Protein AF-0000000067826624 (afdb_homodimer)

Solvent-accessible surface area (backbone atoms only — not comparable to full-atom values): 19127 Å² total; per-residue (Å²): 134,81,77,69,72,73,68,72,71,72,72,74,52,69,68,49,50,53,48,16,50,50,26,29,51,38,12,46,51,24,30,54,48,24,51,53,30,42,50,52,18,53,54,32,36,50,59,22,51,63,46,54,74,38,97,64,38,71,85,79,42,60,65,18,50,51,28,36,50,54,17,52,56,35,43,53,53,38,38,52,42,19,48,49,34,26,50,52,12,52,46,51,66,72,44,59,76,89,71,53,76,55,66,69,58,52,51,50,53,40,49,50,40,29,51,41,14,50,52,22,26,50,33,14,49,53,12,33,50,46,37,45,48,51,52,36,49,41,36,66,66,50,60,87,77,49,65,71,46,91,57,63,70,67,58,46,77,46,47,48,63,41,29,40,42,46,18,24,51,33,41,33,52,23,22,47,42,36,31,50,33,28,52,52,51,52,59,62,72,73,105,134,82,77,68,74,73,68,73,72,73,74,74,52,67,68,50,50,53,49,15,50,50,27,29,53,38,12,47,51,23,30,53,49,25,52,53,30,42,50,51,17,54,52,32,37,50,60,21,52,62,45,56,74,37,96,64,38,72,84,78,42,60,65,18,48,51,28,37,50,52,17,53,56,35,42,53,52,38,38,51,42,18,51,48,32,26,50,51,11,53,46,51,66,72,46,59,76,90,72,53,75,55,67,67,60,53,52,51,53,38,48,52,38,29,50,40,16,49,52,22,25,50,32,14,49,52,10,33,50,46,38,46,49,51,52,36,49,41,35,65,68,51,60,88,77,49,63,70,46,90,58,64,70,64,58,47,77,47,46,50,60,41,29,40,41,46,17,23,50,32,41,32,50,22,22,47,44,37,31,49,33,27,50,51,50,51,58,59,68,75,101

Foldseek 3Di:
DPPPVVVVQPPLPPLLLVLLVLLQVLLVQLQVLLVVLLVLLVVLLVLLVVCCPDPLHLPQLVLLNVLLVVLSVLSVVLNVLSVVSNVLSVCSVPDRPVPRDDLVVVLVSLVVSLVSLVVSLVSLVVSLVRLVVSLVVLCVPDDPPNVPDPDDCSSHRDPSSVSNNSSSVSSNSSSVSSNVSSVVSNVSSVD/DPPPVPVVQPPLPPLLLVLLVLLQVLLVQLQVLLVVLLVLLVVLLVLLVVCCPDPLHLPQLVLLNVLLVVLSVLSVVLNVLSVVSNVLSVCSVPDRPVPRDDLVVVLVSLVVSLVSLVVSLVSLVVSLVRLVVSLVVLCVPDDPPNVPDPDDCSSHRDPSSVSNNSSSVSSNSSSVSSNVSSVVSNVSSVD

Secondary structure (DSSP, 8-state):
-------------HHHHHHHHHHHHHHHHHHHHHHHHHHHHHHHHHHHHHHHTSTT--TTTHHHHHHHHHHHHHHHHHHHHHHHHHHHHHHHHHS-GGGPPPHHHHHHHHHHHHHHHHHHHHHHHHHHHHHHHHHHHHHHTS-TTGGGS---GGGSPPHHHHHHHHHHHHHHHHHHHHHHHHHHHHHHH--/-------------HHHHHHHHHHHHHHHHHHHHHHHHHHHHHHHHHHHHHHHTSTT--TTTHHHHHHHHHHHHHHHHHHHHHHHHHHHHHHHHHS-GGGPPPHHHHHHHHHHHHHHHHHHHHHHHHHHHHHHHHHHHHHHTS-TTGGGS---GGGSPPHHHHHHHHHHHHHHHHHHHHHHHHHHHHHHH--

Sequence (382 aa):
MNRRNTELANPIPQAALRASVDLTTWGNIGFWVQIVLGAFSVVTFLFAGFSLSGPNRTTGIEAGILSAFISIVLLGFGIFFSTRYRRLGRNLKDSEATKHPRRADILKLIRIGLIINLVGMGTAIIGGAAMSGIVLGKALSVPPGTFASAADPNRFVQSTDLLAIQANINTIIAHFTGLLSSLWLLDRLNKMNRRNTELANPIPQAALRASVDLTTWGNIGFWVQIVLGAFSVVTFLFAGFSLSGPNRTTGIEAGILSAFISIVLLGFGIFFSTRYRRLGRNLKDSEATKHPRRADILKLIRIGLIINL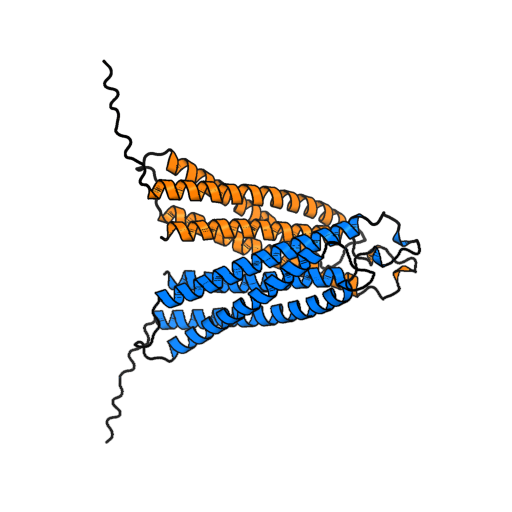VGMGTAIIGGAAMSGIVLGKALSVPPGTFASAADPNRFVQSTDLLAIQANINTIIAHFTGLLSSLWLLDRLNK

Structure (mmCIF, N/CA/C/O backbone):
data_AF-0000000067826624-model_v1
#
loop_
_entity.id
_entity.type
_entity.pdbx_description
1 polymer 'Sll1656 protein'
#
loop_
_atom_site.group_PDB
_atom_site.id
_atom_site.type_symbol
_atom_site.label_atom_id
_atom_site.label_alt_id
_atom_site.label_comp_id
_atom_site.label_asym_id
_atom_site.label_entity_id
_atom_site.label_seq_id
_atom_site.pdbx_PDB_ins_code
_atom_site.Cartn_x
_atom_site.Cartn_y
_atom_site.Cartn_z
_atom_site.occupancy
_atom_site.B_iso_or_equiv
_atom_site.auth_seq_id
_atom_site.auth_comp_id
_atom_site.auth_asym_id
_atom_site.auth_atom_id
_atom_site.pdbx_PDB_model_num
ATOM 1 N N . MET A 1 1 ? -52.812 36.062 0.113 1 30.84 1 MET A N 1
ATOM 2 C CA . MET A 1 1 ? -51.5 36.344 -0.43 1 30.84 1 MET A CA 1
ATOM 3 C C . MET A 1 1 ? -50.406 35.812 0.491 1 30.84 1 MET A C 1
ATOM 5 O O . MET A 1 1 ? -50.188 36.312 1.585 1 30.84 1 MET A O 1
ATOM 9 N N . ASN A 1 2 ? -50.219 34.5 0.704 1 38.69 2 ASN A N 1
ATOM 10 C CA . ASN A 1 2 ? -49.312 33.688 1.517 1 38.69 2 ASN A CA 1
ATOM 11 C C . ASN A 1 2 ? -47.844 34.094 1.306 1 38.69 2 ASN A C 1
ATOM 13 O O . ASN A 1 2 ? -47.344 34 0.192 1 38.69 2 ASN A O 1
ATOM 17 N N . ARG A 1 3 ? -47.375 35.156 1.94 1 42.19 3 ARG A N 1
ATOM 18 C CA . ARG A 1 3 ? -45.969 35.531 2.039 1 42.19 3 ARG A CA 1
ATOM 19 C C . ARG A 1 3 ? -45.062 34.312 2.199 1 42.19 3 ARG A C 1
ATOM 21 O O . ARG A 1 3 ? -45.062 33.656 3.258 1 42.19 3 ARG A O 1
ATOM 28 N N . ARG A 1 4 ? -45.094 33.406 1.244 1 42.75 4 ARG A N 1
ATOM 29 C CA . ARG A 1 4 ? -43.969 32.469 1.188 1 42.75 4 ARG A CA 1
ATOM 30 C C . ARG A 1 4 ? -42.656 33.188 1.554 1 42.75 4 ARG A C 1
ATOM 32 O O . ARG A 1 4 ? -42.25 34.125 0.873 1 42.75 4 ARG A O 1
ATOM 39 N N . ASN A 1 5 ? -42.469 33.562 2.873 1 38.38 5 ASN A N 1
ATOM 40 C CA . ASN A 1 5 ? -41.156 33.906 3.361 1 38.38 5 ASN A CA 1
ATOM 41 C C . ASN A 1 5 ? -40.062 33.219 2.535 1 38.38 5 ASN A C 1
ATOM 43 O O . ASN A 1 5 ? -40 32 2.5 1 38.38 5 ASN A O 1
ATOM 47 N N . THR A 1 6 ? -39.812 33.594 1.262 1 42.41 6 THR A N 1
ATOM 48 C CA . THR A 1 6 ? -38.562 33.281 0.583 1 42.41 6 THR A CA 1
ATOM 49 C C . THR A 1 6 ? -37.406 33.25 1.572 1 42.41 6 THR A C 1
ATOM 51 O O . THR A 1 6 ? -36.875 34.312 1.943 1 42.41 6 THR A O 1
ATOM 54 N N . GLU A 1 7 ? -37.562 32.688 2.783 1 41.97 7 GLU A N 1
ATOM 55 C CA . GLU A 1 7 ? -36.312 32.438 3.52 1 41.97 7 GLU A CA 1
ATOM 56 C C . GLU A 1 7 ? -35.125 32.375 2.578 1 41.97 7 GLU A C 1
ATOM 58 O O . GLU A 1 7 ? -35.125 31.594 1.619 1 41.97 7 GLU A O 1
ATOM 63 N N . LEU A 1 8 ? -34.531 33.375 2.15 1 45.44 8 LEU A N 1
ATOM 64 C CA . LEU A 1 8 ? -33.219 33.5 1.517 1 45.44 8 LEU A CA 1
ATOM 65 C C . LEU A 1 8 ? -32.281 32.375 1.937 1 45.44 8 LEU A C 1
ATOM 67 O O . LEU A 1 8 ? -31.984 32.219 3.121 1 45.44 8 LEU A O 1
ATOM 71 N N . ALA A 1 9 ? -32.469 31.203 1.468 1 49.84 9 ALA A N 1
ATOM 72 C CA . ALA A 1 9 ? -31.516 30.094 1.604 1 49.84 9 ALA A CA 1
ATOM 73 C C . ALA A 1 9 ? -30.094 30.625 1.739 1 49.84 9 ALA A C 1
ATOM 75 O O . ALA A 1 9 ? -29.625 31.391 0.895 1 49.84 9 ALA A O 1
ATOM 76 N N . ASN A 1 10 ? -29.656 31.031 2.84 1 52.88 10 ASN A N 1
ATOM 77 C CA . ASN A 1 10 ? -28.234 31.328 3.025 1 52.88 10 ASN A CA 1
ATOM 78 C C . ASN A 1 10 ? -27.359 30.453 2.139 1 52.88 10 ASN A C 1
ATOM 80 O O . ASN A 1 10 ? -27.516 29.234 2.113 1 52.88 10 ASN A O 1
ATOM 84 N N . PRO A 1 11 ? -26.812 30.953 1.039 1 57.38 11 PRO A N 1
ATOM 85 C CA . PRO A 1 11 ? -25.938 30.203 0.13 1 57.38 11 PRO A CA 1
ATOM 86 C C . PRO A 1 11 ? -24.922 29.344 0.869 1 57.38 11 PRO A C 1
ATOM 88 O O . PRO A 1 11 ? -24.438 29.734 1.931 1 57.38 11 PRO A O 1
ATOM 91 N N . ILE A 1 12 ? -25.062 28.047 0.807 1 65.38 12 ILE A N 1
ATOM 92 C CA . ILE A 1 12 ? -24.031 27.141 1.314 1 65.38 12 ILE A CA 1
ATOM 93 C C . ILE A 1 12 ? -22.641 27.719 1.021 1 65.38 12 ILE A C 1
ATOM 95 O O . ILE A 1 12 ? -22.344 28.094 -0.116 1 65.38 12 ILE A O 1
ATOM 99 N N . PRO A 1 13 ? -21.922 28.125 2.045 1 78.69 13 PRO A N 1
ATOM 100 C CA . PRO A 1 13 ? -20.562 28.625 1.83 1 78.69 13 PRO A CA 1
ATOM 101 C C . PRO A 1 13 ? -19.766 27.781 0.836 1 78.69 13 PRO A C 1
ATOM 103 O O . PRO A 1 13 ? -19.984 26.562 0.753 1 78.69 13 PRO A O 1
ATOM 106 N N . GLN A 1 14 ? -19.219 28.375 -0.131 1 82.12 14 GLN A N 1
ATOM 107 C CA . GLN A 1 14 ? -18.422 27.734 -1.169 1 82.12 14 GLN A CA 1
ATOM 108 C C . GLN A 1 14 ? -17.531 26.641 -0.585 1 82.12 14 GLN A C 1
ATOM 110 O O . GLN A 1 14 ? -17.328 25.594 -1.21 1 82.12 14 GLN A O 1
ATOM 115 N N . ALA A 1 15 ? -17.016 26.812 0.613 1 80.88 15 ALA A N 1
ATOM 116 C CA . ALA A 1 15 ? -16.172 25.828 1.281 1 80.88 15 ALA A CA 1
ATOM 117 C C . ALA A 1 15 ? -16.953 24.547 1.577 1 80.88 15 ALA A C 1
ATOM 119 O O . ALA A 1 15 ? -16.438 23.438 1.433 1 80.88 15 ALA A O 1
ATOM 120 N N . ALA A 1 16 ? -18.172 24.703 1.907 1 82.12 16 ALA A N 1
ATOM 121 C CA . ALA A 1 16 ? -19.016 23.547 2.215 1 82.12 16 ALA A CA 1
ATOM 122 C C . ALA A 1 16 ? -19.375 22.781 0.947 1 82.12 16 ALA A C 1
ATOM 124 O O . ALA A 1 16 ? -19.469 21.547 0.967 1 82.12 16 ALA A O 1
ATOM 125 N N . LEU A 1 17 ? -19.562 23.438 -0.076 1 85.75 17 LEU A N 1
ATOM 126 C CA . LEU A 1 17 ? -19.875 22.797 -1.348 1 85.75 17 LEU A CA 1
ATOM 127 C C . LEU A 1 17 ? -18.672 22 -1.867 1 85.75 17 LEU A C 1
ATOM 129 O O . LEU A 1 17 ? -18.828 20.875 -2.334 1 85.75 17 LEU A O 1
ATOM 133 N N . ARG A 1 18 ? -17.516 22.609 -1.787 1 88.38 18 ARG A N 1
ATOM 134 C CA . ARG A 1 18 ? -16.312 21.906 -2.215 1 88.38 18 ARG A CA 1
ATOM 135 C C . ARG A 1 18 ? -16.078 20.656 -1.38 1 88.38 18 ARG A C 1
ATOM 137 O O . ARG A 1 18 ? -15.734 19.594 -1.916 1 88.38 18 ARG A O 1
ATOM 144 N N . ALA A 1 19 ? -16.281 20.844 -0.132 1 89.12 19 ALA A N 1
ATOM 145 C CA . ALA A 1 19 ? -16.141 19.688 0.759 1 89.12 19 ALA A CA 1
ATOM 146 C C . ALA A 1 19 ? -17.156 18.594 0.407 1 89.12 19 ALA A C 1
ATOM 148 O O . ALA A 1 19 ? -16.812 17.406 0.425 1 89.12 19 ALA A O 1
ATOM 149 N N . SER A 1 20 ? -18.344 19.016 0.13 1 91.06 20 SER A N 1
ATOM 150 C CA . SER A 1 20 ? -19.406 18.078 -0.237 1 91.06 20 SER A CA 1
ATOM 151 C C . SER A 1 20 ? -19.031 17.312 -1.501 1 91.06 20 SER A C 1
ATOM 153 O O . SER A 1 20 ? -19.203 16.094 -1.558 1 91.06 20 SER A O 1
ATOM 155 N N . VAL A 1 21 ? -18.547 17.953 -2.438 1 92.06 21 VAL A N 1
ATOM 156 C CA . VAL A 1 21 ? -18.188 17.328 -3.705 1 92.06 21 VAL A CA 1
ATOM 157 C C . VAL A 1 21 ? -17.016 16.375 -3.492 1 92.06 21 VAL A C 1
ATOM 159 O O . VAL A 1 21 ? -17.016 15.242 -3.998 1 92.06 21 VAL A O 1
ATOM 162 N N . ASP A 1 22 ? -16.016 16.797 -2.75 1 93.56 22 ASP A N 1
ATOM 163 C CA . ASP A 1 22 ? -14.867 15.953 -2.467 1 93.56 22 ASP A CA 1
ATOM 164 C C . ASP A 1 22 ? -15.289 14.688 -1.722 1 93.56 22 ASP A C 1
ATOM 166 O O . ASP A 1 22 ? -14.898 13.578 -2.102 1 93.56 22 ASP A O 1
ATOM 170 N N . LEU A 1 23 ? -16.109 14.891 -0.744 1 94.88 23 LEU A N 1
ATOM 171 C CA . LEU A 1 23 ? -16.547 13.758 0.062 1 94.88 23 LEU A CA 1
ATOM 172 C C . LEU A 1 23 ? -17.359 12.781 -0.775 1 94.88 23 LEU A C 1
ATOM 174 O O . LEU A 1 23 ? -17.172 11.57 -0.694 1 94.88 23 LEU A O 1
ATOM 178 N N . THR A 1 24 ? -18.156 13.234 -1.585 1 95.06 24 THR A N 1
ATOM 179 C CA . THR A 1 24 ? -19.016 12.375 -2.383 1 95.06 24 THR A CA 1
ATOM 180 C C . THR A 1 24 ? -18.219 11.672 -3.479 1 95.06 24 THR A C 1
ATOM 182 O O . THR A 1 24 ? -18.391 10.477 -3.717 1 95.06 24 THR A O 1
ATOM 185 N N . THR A 1 25 ? -17.359 12.414 -4.141 1 95.62 25 THR A N 1
ATOM 186 C CA . THR A 1 25 ? -16.578 11.859 -5.242 1 95.62 25 THR A CA 1
ATOM 187 C C . THR A 1 25 ? -15.625 10.789 -4.734 1 95.62 25 THR A C 1
ATOM 189 O O . THR A 1 25 ? -15.648 9.648 -5.211 1 95.62 25 THR A O 1
ATOM 192 N N . TRP A 1 26 ? -14.852 11.125 -3.742 1 95.69 26 TRP A N 1
ATOM 193 C CA . TRP A 1 26 ? -13.844 10.195 -3.234 1 95.69 26 TRP A CA 1
ATOM 194 C C . TRP A 1 26 ? -14.484 9.094 -2.4 1 95.69 26 TRP A C 1
ATOM 196 O O . TRP A 1 26 ? -13.977 7.977 -2.338 1 95.69 26 TRP A O 1
ATOM 206 N N . GLY A 1 27 ? -15.609 9.438 -1.767 1 95.81 27 GLY A N 1
ATOM 207 C CA . GLY A 1 27 ? -16.391 8.383 -1.145 1 95.81 27 GLY A CA 1
ATOM 208 C C . GLY A 1 27 ? -16.922 7.367 -2.141 1 95.81 27 GLY A C 1
ATOM 209 O O . GLY A 1 27 ? -16.875 6.164 -1.892 1 95.81 27 GLY A O 1
ATOM 210 N N . ASN A 1 28 ? -17.391 7.883 -3.268 1 96.5 28 ASN A N 1
ATOM 211 C CA . ASN A 1 28 ? -17.922 7.016 -4.312 1 96.5 28 ASN A CA 1
ATOM 212 C C . ASN A 1 28 ? -16.812 6.156 -4.938 1 96.5 28 ASN A C 1
ATOM 214 O O . ASN A 1 28 ? -17.016 4.961 -5.156 1 96.5 28 ASN A O 1
ATOM 218 N N . ILE A 1 29 ? -15.719 6.73 -5.211 1 96.19 29 ILE A N 1
ATOM 219 C CA . ILE A 1 29 ? -14.594 6.004 -5.797 1 96.19 29 ILE A CA 1
ATOM 220 C C . ILE A 1 29 ? -14.133 4.914 -4.832 1 96.19 29 ILE A C 1
ATOM 222 O O . ILE A 1 29 ? -14 3.75 -5.219 1 96.19 29 ILE A O 1
ATOM 226 N N . GLY A 1 30 ? -13.953 5.32 -3.604 1 97 30 GLY A N 1
ATOM 227 C CA . GLY A 1 30 ? -13.555 4.34 -2.605 1 97 30 GLY A CA 1
ATOM 228 C C . GLY A 1 30 ? -14.539 3.199 -2.457 1 97 30 GLY A C 1
ATOM 229 O O . GLY A 1 30 ? -14.148 2.031 -2.42 1 97 30 GLY A O 1
ATOM 230 N N . PHE A 1 31 ? -15.773 3.549 -2.475 1 97 31 PHE A N 1
ATOM 231 C CA . PHE A 1 31 ? -16.828 2.561 -2.268 1 97 31 PHE A CA 1
ATOM 232 C C . PHE A 1 31 ? -16.828 1.531 -3.393 1 97 31 PHE A C 1
ATOM 234 O O . PHE A 1 31 ? -16.781 0.326 -3.139 1 97 31 PHE A O 1
ATOM 241 N N . TRP A 1 32 ? -16.766 1.974 -4.605 1 97.12 32 TRP A N 1
ATOM 242 C CA . TRP A 1 32 ? -16.938 1.065 -5.738 1 97.12 32 TRP A CA 1
ATOM 243 C C . TRP A 1 32 ? -15.672 0.231 -5.949 1 97.12 32 TRP A C 1
ATOM 245 O O . TRP A 1 32 ? -15.758 -0.966 -6.234 1 97.12 32 TRP A O 1
ATOM 255 N N . VAL A 1 33 ? -14.555 0.817 -5.82 1 97.44 33 VAL A N 1
ATOM 256 C CA . VAL A 1 33 ? -13.312 0.077 -5.992 1 97.44 33 VAL A CA 1
ATOM 257 C C . VAL A 1 33 ? -13.172 -0.966 -4.887 1 97.44 33 VAL A C 1
ATOM 259 O O . VAL A 1 33 ? -12.844 -2.125 -5.152 1 97.44 33 VAL A O 1
ATOM 262 N N . GLN A 1 34 ? -13.516 -0.558 -3.684 1 98.06 34 GLN A N 1
ATOM 263 C CA . GLN A 1 34 ? -13.375 -1.471 -2.553 1 98.06 34 GLN A CA 1
ATOM 264 C C . GLN A 1 34 ? -14.383 -2.609 -2.639 1 98.06 34 GLN A C 1
ATOM 266 O O . GLN A 1 34 ? -14.039 -3.771 -2.416 1 98.06 34 GLN A O 1
ATOM 271 N N . ILE A 1 35 ? -15.539 -2.334 -3.023 1 97.38 35 ILE A N 1
ATOM 272 C CA . ILE A 1 35 ? -16.562 -3.375 -3.021 1 97.38 35 ILE A CA 1
ATOM 273 C C . ILE A 1 35 ? -16.312 -4.352 -4.164 1 97.38 35 ILE A C 1
ATOM 275 O O . ILE A 1 35 ? -16.484 -5.562 -4.004 1 97.38 35 ILE A O 1
ATOM 279 N N . VAL A 1 36 ? -15.914 -3.838 -5.34 1 97.56 36 VAL A N 1
ATOM 280 C CA . VAL A 1 36 ? -15.664 -4.695 -6.496 1 97.56 36 VAL A CA 1
ATOM 281 C C . VAL A 1 36 ? -14.438 -5.562 -6.242 1 97.56 36 VAL A C 1
ATOM 283 O O . VAL A 1 36 ? -14.508 -6.789 -6.355 1 97.56 36 VAL A O 1
ATOM 286 N N . LEU A 1 37 ? -13.375 -4.973 -5.848 1 97.06 37 LEU A N 1
ATOM 287 C CA . LEU A 1 37 ? -12.148 -5.727 -5.602 1 97.06 37 LEU A CA 1
ATOM 288 C C . LEU A 1 37 ? -12.297 -6.609 -4.363 1 97.06 37 LEU A C 1
ATOM 290 O O . LEU A 1 37 ? -11.727 -7.703 -4.305 1 97.06 37 LEU A O 1
ATOM 294 N N . GLY A 1 38 ? -13.023 -6.07 -3.393 1 96.62 38 GLY A N 1
ATOM 295 C CA . GLY A 1 38 ? -13.32 -6.891 -2.229 1 96.62 38 GLY A CA 1
ATOM 296 C C . GLY A 1 38 ? -14.102 -8.148 -2.568 1 96.62 38 GLY A C 1
ATOM 297 O O . GLY A 1 38 ? -13.781 -9.234 -2.078 1 96.62 38 GLY A O 1
ATOM 298 N N . ALA A 1 39 ? -15.062 -8.016 -3.439 1 96.5 39 ALA A N 1
ATOM 299 C CA . ALA A 1 39 ? -15.852 -9.172 -3.869 1 96.5 39 ALA A CA 1
ATOM 300 C C . ALA A 1 39 ? -14.984 -10.195 -4.598 1 96.5 39 ALA A C 1
ATOM 302 O O . ALA A 1 39 ? -15.055 -11.391 -4.316 1 96.5 39 ALA A O 1
ATOM 303 N N . PHE A 1 40 ? -14.125 -9.695 -5.5 1 94.12 40 PHE A N 1
ATOM 304 C CA . PHE A 1 40 ? -13.211 -10.594 -6.199 1 94.12 40 PHE A CA 1
ATOM 305 C C . PHE A 1 40 ? -12.273 -11.281 -5.215 1 94.12 40 PHE A C 1
ATOM 307 O O . PHE A 1 40 ? -11.961 -12.461 -5.371 1 94.12 40 PHE A O 1
ATOM 314 N N . SER A 1 41 ? -11.852 -10.539 -4.219 1 94.56 41 SER A N 1
ATOM 315 C CA . SER A 1 41 ? -10.938 -11.109 -3.23 1 94.56 41 SER A CA 1
ATOM 316 C C . SER A 1 41 ? -11.609 -12.227 -2.438 1 94.56 41 SER A C 1
ATOM 318 O O . SER A 1 41 ? -11.016 -13.281 -2.23 1 94.56 41 SER A O 1
ATOM 320 N N . VAL A 1 42 ? -12.844 -12.039 -2.051 1 93.5 42 VAL A N 1
ATOM 321 C CA . VAL A 1 42 ? -13.57 -13.031 -1.265 1 93.5 42 VAL A CA 1
ATOM 322 C C . VAL A 1 42 ? -13.797 -14.289 -2.102 1 93.5 42 VAL A C 1
ATOM 324 O O . VAL A 1 42 ? -13.57 -15.406 -1.632 1 93.5 42 VAL A O 1
ATOM 327 N N . VAL A 1 43 ? -14.133 -14.117 -3.332 1 91.44 43 VAL A N 1
ATOM 328 C CA . VAL A 1 43 ? -14.414 -15.242 -4.219 1 91.44 43 VAL A CA 1
ATOM 329 C C . VAL A 1 43 ? -13.133 -16.047 -4.461 1 91.44 43 VAL A C 1
ATOM 331 O O . VAL A 1 43 ? -13.125 -17.266 -4.316 1 91.44 43 VAL A O 1
ATOM 334 N N . THR A 1 44 ? -12.078 -15.32 -4.816 1 88.69 44 THR A N 1
ATOM 335 C CA . THR A 1 44 ? -10.82 -16 -5.102 1 88.69 44 THR A CA 1
ATOM 336 C C . THR A 1 44 ? -10.273 -16.672 -3.848 1 88.69 44 THR A C 1
ATOM 338 O O . THR A 1 44 ? -9.734 -17.781 -3.912 1 88.69 44 THR A O 1
ATOM 341 N N . PHE A 1 45 ? -10.453 -16.047 -2.709 1 86.31 45 PHE A N 1
ATOM 342 C CA . PHE A 1 45 ? -10 -16.594 -1.438 1 86.31 45 PHE A CA 1
ATOM 343 C C . PHE A 1 45 ? -10.773 -17.875 -1.099 1 86.31 45 PHE A C 1
ATOM 345 O O . PHE A 1 45 ? -10.195 -18.844 -0.614 1 86.31 45 PHE A O 1
ATOM 352 N N . LEU A 1 46 ? -12.008 -17.938 -1.363 1 85.69 46 LEU A N 1
ATOM 353 C CA . LEU A 1 46 ? -12.836 -19.125 -1.098 1 85.69 46 LEU A CA 1
ATOM 354 C C . LEU A 1 46 ? -12.414 -20.281 -1.982 1 85.69 46 LEU A C 1
ATOM 356 O O . LEU A 1 46 ? -12.289 -21.422 -1.506 1 85.69 46 LEU A O 1
ATOM 360 N N . PHE A 1 47 ? -12.141 -20.031 -3.18 1 82.38 47 PHE A N 1
ATOM 361 C CA . PHE A 1 47 ? -11.688 -21.078 -4.078 1 82.38 47 PHE A CA 1
ATOM 362 C C . PHE A 1 47 ? -10.328 -21.609 -3.65 1 82.38 47 PHE A C 1
ATOM 364 O O . PHE A 1 47 ? -10.078 -22.812 -3.715 1 82.38 47 PHE A O 1
ATOM 371 N N . ALA A 1 48 ? -9.453 -20.688 -3.246 1 78.69 48 ALA A N 1
ATOM 372 C CA . ALA A 1 48 ? -8.141 -21.109 -2.766 1 78.69 48 ALA A CA 1
ATOM 373 C C . ALA A 1 48 ? -8.258 -21.922 -1.48 1 78.69 48 ALA A C 1
ATOM 375 O O . ALA A 1 48 ? -7.535 -22.906 -1.295 1 78.69 48 ALA A O 1
ATOM 376 N N . GLY A 1 49 ? -9.102 -21.516 -0.528 1 73.62 49 GLY A N 1
ATOM 377 C CA . GLY A 1 49 ? -9.297 -22.188 0.748 1 73.62 49 GLY A CA 1
ATOM 378 C C . GLY A 1 49 ? -9.836 -23.594 0.605 1 73.62 49 GLY A C 1
ATOM 379 O O . GLY A 1 49 ? -9.445 -24.5 1.349 1 73.62 49 GLY A O 1
ATOM 380 N N . PHE A 1 50 ? -10.633 -23.781 -0.238 1 65.88 50 PHE A N 1
ATOM 381 C CA . PHE A 1 50 ? -11.211 -25.094 -0.458 1 65.88 50 PHE A CA 1
ATOM 382 C C . PHE A 1 50 ? -10.141 -26.078 -0.926 1 65.88 50 PHE A C 1
ATOM 384 O O . PHE A 1 50 ? -10.195 -27.266 -0.597 1 65.88 50 PHE A O 1
ATOM 391 N N . SER A 1 51 ? -9.172 -25.562 -1.479 1 60.22 51 SER A N 1
ATOM 392 C CA . SER A 1 51 ? -8.109 -26.453 -1.941 1 60.22 51 SER A CA 1
ATOM 393 C C . SER A 1 51 ? -7.125 -26.766 -0.822 1 60.22 51 SER A C 1
ATOM 395 O O . SER A 1 51 ? -6.398 -27.75 -0.889 1 60.22 51 SER A O 1
ATOM 397 N N . LEU A 1 52 ? -7.008 -25.828 0.134 1 59.88 52 LEU A N 1
ATOM 398 C CA . LEU A 1 52 ? -6.102 -26 1.264 1 59.88 52 LEU A CA 1
ATOM 399 C C . LEU A 1 52 ? -6.527 -27.203 2.113 1 59.88 52 LEU A C 1
ATOM 401 O O . LEU A 1 52 ? -5.727 -27.734 2.883 1 59.88 52 LEU A O 1
ATOM 405 N N . SER A 1 53 ? -7.699 -27.469 1.973 1 57.06 53 SER A N 1
ATOM 406 C CA . SER A 1 53 ? -8.188 -28.609 2.75 1 57.06 53 SER A CA 1
ATOM 407 C C . SER A 1 53 ? -7.918 -29.922 2.031 1 57.06 53 SER A C 1
ATOM 409 O O . SER A 1 53 ? -8.195 -31 2.57 1 57.06 53 SER A O 1
ATOM 411 N N . GLY A 1 54 ? -7.305 -29.812 0.957 1 58.75 54 GLY A N 1
ATOM 412 C CA . GLY A 1 54 ? -7.059 -31.062 0.239 1 58.75 54 GLY A CA 1
ATOM 413 C C . GLY A 1 54 ? -5.656 -31.594 0.444 1 58.75 54 GLY A C 1
ATOM 414 O O . GLY A 1 54 ? -4.844 -30.984 1.138 1 58.75 54 GLY A O 1
ATOM 415 N N . PRO A 1 55 ? -5.438 -32.906 0.181 1 55.97 55 PRO A N 1
ATOM 416 C CA . PRO A 1 55 ? -4.145 -33.562 0.332 1 55.97 55 PRO A CA 1
ATOM 417 C C . PRO A 1 55 ? -3.006 -32.812 -0.342 1 55.97 55 PRO A C 1
ATOM 419 O O . PRO A 1 55 ? -1.839 -32.969 0.019 1 55.97 55 PRO A O 1
ATOM 422 N N . ASN A 1 56 ? -3.354 -31.875 -1.203 1 57.38 56 ASN A N 1
ATOM 423 C CA . ASN A 1 56 ? -2.34 -31.156 -1.975 1 57.38 56 ASN A CA 1
ATOM 424 C C . ASN A 1 56 ? -2.076 -29.766 -1.408 1 57.38 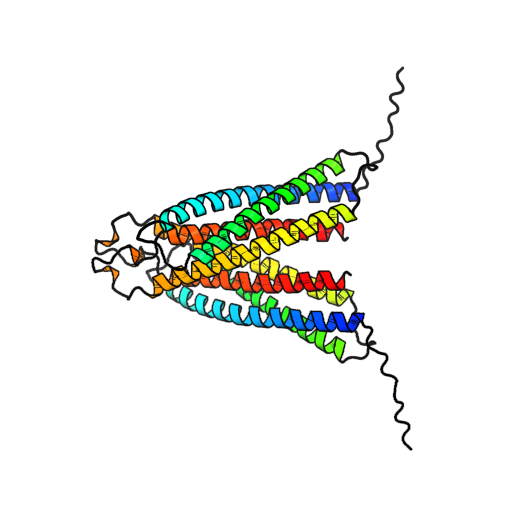56 ASN A C 1
ATOM 426 O O . ASN A 1 56 ? -1.518 -28.906 -2.094 1 57.38 56 ASN A O 1
ATOM 430 N N . ARG A 1 57 ? -2.264 -29.781 -0.086 1 59.44 57 ARG A N 1
ATOM 431 C CA . ARG A 1 57 ? -2.148 -28.469 0.561 1 59.44 57 ARG A CA 1
ATOM 432 C C . ARG A 1 57 ? -0.686 -28.078 0.719 1 59.44 57 ARG A C 1
ATOM 434 O O . ARG A 1 57 ? 0.161 -28.906 1.053 1 59.44 57 ARG A O 1
ATOM 441 N N . THR A 1 58 ? -0.429 -26.906 0.202 1 65.56 58 THR A N 1
ATOM 442 C CA . THR A 1 58 ? 0.892 -26.344 0.479 1 65.56 58 THR A CA 1
ATOM 443 C C . THR A 1 58 ? 1.043 -26.031 1.962 1 65.56 58 THR A C 1
ATOM 445 O O . THR A 1 58 ? 0.258 -25.25 2.518 1 65.56 58 THR A O 1
ATOM 448 N N . THR A 1 59 ? 1.89 -26.688 2.686 1 63.44 59 THR A N 1
ATOM 449 C CA . THR A 1 59 ? 2.117 -26.5 4.117 1 63.44 59 THR A CA 1
ATOM 450 C C . THR A 1 59 ? 2.723 -25.141 4.402 1 63.44 59 THR A C 1
ATOM 452 O O . THR A 1 59 ? 3.568 -24.656 3.646 1 63.44 59 THR A O 1
ATOM 455 N N . GLY A 1 60 ? 2.234 -24.391 5.453 1 66.38 60 GLY A N 1
ATOM 456 C CA . GLY A 1 60 ? 2.842 -23.156 5.898 1 66.38 60 GLY A CA 1
ATOM 457 C C . GLY A 1 60 ? 2.076 -21.922 5.453 1 66.38 60 GLY A C 1
ATOM 458 O O . GLY A 1 60 ? 2.303 -20.828 5.965 1 66.38 60 GLY A O 1
ATOM 459 N N . ILE A 1 61 ? 1.128 -22.219 4.57 1 72.31 61 ILE A N 1
ATOM 460 C CA . ILE A 1 61 ? 0.429 -21.078 3.984 1 72.31 61 ILE A CA 1
ATOM 461 C C . ILE A 1 61 ? -0.633 -20.578 4.957 1 72.31 61 ILE A C 1
ATOM 463 O O . ILE A 1 61 ? -1.19 -19.484 4.766 1 72.31 61 ILE A O 1
ATOM 467 N N . GLU A 1 62 ? -0.76 -21.219 6.129 1 76.12 62 GLU A N 1
ATOM 468 C CA . GLU A 1 62 ? -1.858 -20.922 7.043 1 76.12 62 GLU A CA 1
ATOM 469 C C . GLU A 1 62 ? -1.742 -19.516 7.613 1 76.12 62 GLU A C 1
ATOM 471 O O . GLU A 1 62 ? -2.748 -18.812 7.773 1 76.12 62 GLU A O 1
ATOM 476 N N . ALA A 1 63 ? -0.529 -19.125 7.969 1 78.12 63 ALA A N 1
ATOM 477 C CA . ALA A 1 63 ? -0.339 -17.781 8.5 1 78.12 63 ALA A CA 1
ATOM 478 C C . ALA A 1 63 ? -0.705 -16.719 7.465 1 78.12 63 ALA A C 1
ATOM 480 O O . ALA A 1 63 ? -1.266 -15.672 7.805 1 78.12 63 ALA A O 1
ATOM 481 N N . GLY A 1 64 ? -0.404 -17.016 6.266 1 83.69 64 GLY A N 1
ATOM 482 C CA . GLY A 1 64 ? -0.767 -16.109 5.191 1 83.69 64 GLY A CA 1
ATOM 483 C C . GLY A 1 64 ? -2.266 -16 4.977 1 83.69 64 GLY A C 1
ATOM 484 O O . GLY A 1 64 ? -2.795 -14.906 4.766 1 83.69 64 GLY A O 1
ATOM 485 N N . ILE A 1 65 ? -2.873 -17.062 5.227 1 81.62 65 ILE A N 1
ATOM 486 C CA . ILE A 1 65 ? -4.32 -17.125 5.051 1 81.62 65 ILE A CA 1
ATOM 487 C C . ILE A 1 65 ? -5.004 -16.344 6.172 1 81.62 65 ILE A C 1
ATOM 489 O O . ILE A 1 65 ? -5.973 -15.617 5.934 1 81.62 65 ILE A O 1
ATOM 493 N N . LEU A 1 66 ? -4.508 -16.516 7.348 1 86.38 66 LEU A N 1
ATOM 494 C CA . LEU A 1 66 ? -5.062 -15.773 8.477 1 86.38 66 LEU A CA 1
ATOM 495 C C . LEU A 1 66 ? -4.922 -14.266 8.266 1 86.38 66 LEU A C 1
ATOM 497 O O . LEU A 1 66 ? -5.867 -13.516 8.5 1 86.38 66 LEU A O 1
ATOM 501 N N . SER A 1 67 ? -3.764 -13.945 7.848 1 91.38 67 SER A N 1
ATOM 502 C CA . SER A 1 67 ? -3.52 -12.531 7.59 1 91.38 67 SER A CA 1
ATOM 503 C C . SER A 1 67 ? -4.453 -12 6.508 1 91.38 67 SER A C 1
ATOM 505 O O . SER A 1 67 ? -4.988 -10.891 6.633 1 91.38 67 SER A O 1
ATOM 507 N N . ALA A 1 68 ? -4.641 -12.797 5.504 1 90 68 ALA A N 1
ATOM 508 C CA . ALA A 1 68 ? -5.551 -12.406 4.43 1 90 68 ALA A CA 1
ATOM 509 C C . ALA A 1 68 ? -6.98 -12.266 4.945 1 90 68 ALA A C 1
ATOM 511 O O . ALA A 1 68 ? -7.688 -11.32 4.578 1 90 68 ALA A O 1
ATOM 512 N N . PHE A 1 69 ? -7.355 -13.156 5.785 1 90.12 69 PHE A N 1
ATOM 513 C CA . PHE A 1 69 ? -8.695 -13.117 6.352 1 90.12 69 PHE A CA 1
ATOM 514 C C . PHE A 1 69 ? -8.906 -11.844 7.16 1 90.12 69 PHE A C 1
ATOM 516 O O . PHE A 1 69 ? -9.914 -11.148 6.988 1 90.12 69 PHE A O 1
ATOM 523 N N . ILE A 1 70 ? -7.996 -11.508 7.969 1 95.75 70 ILE A N 1
ATOM 524 C CA . ILE A 1 70 ? -8.078 -10.305 8.781 1 95.75 70 ILE A CA 1
ATOM 525 C C . ILE A 1 70 ? -8.156 -9.07 7.883 1 95.75 70 ILE A C 1
ATOM 527 O O . ILE A 1 70 ? -8.938 -8.156 8.141 1 95.75 70 ILE A O 1
ATOM 531 N N . SER A 1 71 ? -7.359 -9.094 6.848 1 97.62 71 SER A N 1
ATOM 532 C CA . SER A 1 71 ? -7.344 -7.957 5.934 1 97.62 71 SER A CA 1
ATOM 533 C C . SER A 1 71 ? -8.695 -7.77 5.258 1 97.62 71 SER A C 1
ATOM 535 O O . SER A 1 71 ? -9.156 -6.641 5.07 1 97.62 71 SER A O 1
ATOM 537 N N . ILE A 1 72 ? -9.344 -8.844 4.938 1 96.38 72 ILE A N 1
ATOM 538 C CA . ILE A 1 72 ? -10.633 -8.773 4.27 1 96.38 72 ILE A CA 1
ATOM 539 C C . ILE A 1 72 ? -11.688 -8.234 5.234 1 96.38 72 ILE A C 1
ATOM 541 O O . ILE A 1 72 ? -12.547 -7.445 4.844 1 96.38 72 ILE A O 1
ATOM 545 N N . VAL A 1 73 ? -11.625 -8.633 6.441 1 97.12 73 VAL A N 1
ATOM 546 C CA . VAL A 1 73 ? -12.531 -8.117 7.453 1 97.12 73 VAL A CA 1
ATOM 547 C C . VAL A 1 73 ? -12.344 -6.605 7.602 1 97.12 73 VAL A C 1
ATOM 549 O O . VAL A 1 73 ? -13.312 -5.852 7.625 1 97.12 73 VAL A O 1
ATOM 552 N N . LEU A 1 74 ? -11.094 -6.227 7.68 1 98.44 74 LEU A N 1
ATOM 553 C CA . LEU A 1 74 ? -10.797 -4.801 7.785 1 98.44 74 LEU A CA 1
ATOM 554 C C . LEU A 1 74 ? -11.273 -4.051 6.547 1 98.44 74 LEU A C 1
ATOM 556 O O . LEU A 1 74 ? -11.672 -2.889 6.637 1 98.44 74 LEU A O 1
ATOM 560 N N . LEU A 1 75 ? -11.242 -4.738 5.461 1 98.5 75 LEU A N 1
ATOM 561 C CA . LEU A 1 75 ? -11.75 -4.125 4.238 1 98.5 75 LEU A CA 1
ATOM 562 C C . LEU A 1 75 ? -13.242 -3.809 4.367 1 98.5 75 LEU A C 1
ATOM 564 O O . LEU A 1 75 ? -13.711 -2.791 3.854 1 98.5 75 LEU A O 1
ATOM 568 N N . GLY A 1 76 ? -13.961 -4.672 5.035 1 97.88 76 GLY A N 1
ATOM 569 C CA . GLY A 1 76 ? -15.352 -4.367 5.324 1 97.88 76 GLY A CA 1
ATOM 570 C C . GLY A 1 76 ? -15.539 -3.047 6.047 1 97.88 76 GLY A C 1
ATOM 571 O O . GLY A 1 76 ? -16.422 -2.266 5.703 1 97.88 76 GLY A O 1
ATOM 572 N N . PHE A 1 77 ? -14.695 -2.812 6.977 1 97.75 77 PHE A N 1
ATOM 573 C CA . PHE A 1 77 ? -14.734 -1.537 7.684 1 97.75 77 PHE A CA 1
ATOM 574 C C . PHE A 1 77 ? -14.328 -0.394 6.758 1 97.75 77 PHE A C 1
ATOM 576 O O . PHE A 1 77 ? -14.859 0.713 6.863 1 97.75 77 PHE A O 1
ATOM 583 N N . GLY A 1 78 ? -13.344 -0.691 5.891 1 97.94 78 GLY A N 1
ATOM 584 C CA . GLY A 1 78 ? -12.992 0.315 4.898 1 97.94 78 GLY A CA 1
ATOM 585 C C . GLY A 1 78 ? -14.18 0.741 4.047 1 97.94 78 GLY A C 1
ATOM 586 O O . GLY A 1 78 ? -14.391 1.935 3.824 1 97.94 78 GLY A O 1
ATOM 587 N N . ILE A 1 79 ? -14.898 -0.172 3.631 1 97.75 79 ILE A N 1
ATOM 588 C CA . ILE A 1 79 ? -16.078 0.082 2.82 1 97.75 79 ILE A CA 1
ATOM 589 C C . ILE A 1 79 ? -17.094 0.901 3.621 1 97.75 79 ILE A C 1
ATOM 591 O O . ILE A 1 79 ? -17.703 1.828 3.094 1 97.75 79 ILE A O 1
ATOM 595 N N . PHE A 1 80 ? -17.266 0.549 4.852 1 97.31 80 PHE A N 1
ATOM 596 C CA . PHE A 1 80 ? -18.172 1.281 5.738 1 97.31 80 PHE A CA 1
ATOM 597 C C . PHE A 1 80 ? -17.797 2.758 5.789 1 97.31 80 PHE A C 1
ATOM 599 O O . PHE A 1 80 ? -18.656 3.627 5.691 1 97.31 80 PHE A O 1
ATOM 606 N N . PHE A 1 81 ? -16.578 3.014 5.902 1 96.94 81 PHE A N 1
ATOM 607 C CA . PHE A 1 81 ? -16.141 4.398 6 1 96.94 81 PHE A CA 1
ATOM 608 C C . PHE A 1 81 ? -16.297 5.117 4.664 1 96.94 81 PHE A C 1
ATOM 610 O O . PHE A 1 81 ? -16.641 6.301 4.629 1 96.94 81 PHE A O 1
ATOM 617 N N . SER A 1 82 ? -16.031 4.426 3.613 1 96.69 82 SER A N 1
ATOM 618 C CA . SER A 1 82 ? -16.281 5.035 2.311 1 96.69 82 SER A CA 1
ATOM 619 C C . SER A 1 82 ? -17.75 5.414 2.141 1 96.69 82 SER A C 1
ATOM 621 O O . SER A 1 82 ? -18.062 6.461 1.571 1 96.69 82 SER A O 1
ATOM 623 N N . THR A 1 83 ? -18.625 4.617 2.594 1 96.5 83 THR A N 1
ATOM 624 C CA . THR A 1 83 ? -20.062 4.906 2.553 1 96.5 83 THR A CA 1
ATOM 625 C C . THR A 1 83 ? -20.391 6.117 3.418 1 96.5 83 THR A C 1
ATOM 627 O O . THR A 1 83 ? -21.219 6.949 3.039 1 96.5 83 THR A O 1
ATOM 630 N N . ARG A 1 84 ? -19.781 6.137 4.52 1 95.75 84 ARG A N 1
ATOM 631 C CA . ARG A 1 84 ? -20 7.266 5.414 1 95.75 84 ARG A CA 1
ATOM 632 C C . ARG A 1 84 ? -19.547 8.57 4.77 1 95.75 84 ARG A C 1
ATOM 634 O O . ARG A 1 84 ? -20.203 9.602 4.91 1 95.75 84 ARG A O 1
ATOM 641 N N . TYR A 1 85 ? -18.391 8.523 4.098 1 95.81 85 TYR A N 1
ATOM 642 C CA . TYR A 1 85 ? -17.938 9.703 3.381 1 95.81 85 TYR A CA 1
ATOM 643 C C . TYR A 1 85 ? -18.984 10.18 2.387 1 95.81 85 TYR A C 1
ATOM 645 O O . TYR A 1 85 ? -19.312 11.367 2.328 1 95.81 85 TYR A O 1
ATOM 653 N N . ARG A 1 86 ? -19.469 9.273 1.679 1 94.88 86 ARG A N 1
ATOM 654 C CA . ARG A 1 86 ? -20.484 9.562 0.669 1 94.88 86 ARG A CA 1
ATOM 655 C C . ARG A 1 86 ? -21.719 10.203 1.299 1 94.88 86 ARG A C 1
ATOM 657 O O . ARG A 1 86 ? -22.219 11.219 0.805 1 94.88 86 ARG A O 1
ATOM 664 N N . ARG A 1 87 ? -22.188 9.711 2.326 1 93.38 87 ARG A N 1
ATOM 665 C CA . ARG A 1 87 ? -23.391 10.195 3.006 1 93.38 87 ARG A CA 1
ATOM 666 C C . ARG A 1 87 ? -23.156 11.586 3.594 1 93.38 87 ARG A C 1
ATOM 668 O O . ARG A 1 87 ? -24.031 12.453 3.52 1 93.38 87 ARG A O 1
ATOM 675 N N . LEU A 1 88 ? -22.016 11.688 4.199 1 92.38 88 LEU A N 1
ATOM 676 C CA . LEU A 1 88 ? -21.656 12.992 4.754 1 92.38 88 LEU A CA 1
ATOM 677 C C . LEU A 1 88 ? -21.656 14.055 3.664 1 92.38 88 LEU A C 1
ATOM 679 O O . LEU A 1 88 ? -22.156 15.164 3.875 1 92.38 88 LEU A O 1
ATOM 683 N N . GLY A 1 89 ? -21.078 13.719 2.564 1 92.56 89 GLY A N 1
ATOM 684 C CA . GLY A 1 89 ? -21.062 14.656 1.454 1 92.56 89 GLY A CA 1
ATOM 685 C C . GLY A 1 89 ? -22.453 15.055 0.992 1 92.56 89 GLY A C 1
ATOM 686 O O . GLY A 1 89 ? -22.719 16.234 0.755 1 92.56 89 GLY A O 1
ATOM 687 N N . ARG A 1 90 ? -23.328 14.148 0.9 1 90.25 90 ARG A N 1
ATOM 688 C CA . ARG A 1 90 ? -24.703 14.398 0.459 1 90.25 90 ARG A CA 1
ATOM 689 C C . ARG A 1 90 ? -25.453 15.25 1.474 1 90.25 90 ARG A C 1
ATOM 691 O O . ARG A 1 90 ? -26.219 16.141 1.098 1 90.25 90 ARG A O 1
ATOM 698 N N . ASN A 1 91 ? -25.219 14.961 2.699 1 88.69 91 ASN A N 1
ATOM 699 C CA . ASN A 1 91 ? -25.891 15.711 3.766 1 88.69 91 ASN A CA 1
ATOM 700 C C . ASN A 1 91 ? -25.438 17.172 3.791 1 88.69 91 ASN A C 1
ATOM 702 O O . ASN A 1 91 ? -26.234 18.062 4.082 1 88.69 91 ASN A O 1
ATOM 706 N N . LEU A 1 92 ? -24.188 17.406 3.512 1 85.5 92 LEU A N 1
ATOM 707 C CA . LEU A 1 92 ? -23.656 18.766 3.496 1 85.5 92 LEU A CA 1
ATOM 708 C C . LEU A 1 92 ? -24.281 19.578 2.369 1 85.5 92 LEU A C 1
ATOM 710 O O . LEU A 1 92 ? -24.422 20.812 2.482 1 85.5 92 LEU A O 1
ATOM 714 N N . LYS A 1 93 ? -24.609 18.906 1.395 1 82.5 93 LYS A N 1
ATOM 715 C CA . LYS A 1 93 ? -25.219 19.578 0.243 1 82.5 93 LYS A CA 1
ATOM 716 C C . LYS A 1 93 ? -26.672 19.922 0.518 1 82.5 93 LYS A C 1
ATOM 718 O O . LYS A 1 93 ? -27.156 20.969 0.081 1 82.5 93 LYS A O 1
ATOM 723 N N . ASP A 1 94 ? -27.391 19.141 1.208 1 80.25 94 ASP A N 1
ATOM 724 C CA . ASP A 1 94 ? -28.844 19.25 1.345 1 80.25 94 ASP A CA 1
ATOM 725 C C . ASP A 1 94 ? -29.219 20.031 2.607 1 80.25 94 ASP A C 1
ATOM 727 O O . ASP A 1 94 ? -30.328 20.547 2.713 1 80.25 94 ASP A O 1
ATOM 731 N N . SER A 1 95 ? -28.359 20.016 3.578 1 68.12 95 SER A N 1
ATOM 732 C CA . SER A 1 95 ? -28.781 20.469 4.891 1 68.12 95 SER A CA 1
ATOM 733 C C . SER A 1 95 ? -28.5 21.969 5.066 1 68.12 95 SER A C 1
ATOM 735 O O . SER A 1 95 ? -27.625 22.516 4.41 1 68.12 95 SER A O 1
ATOM 737 N N . GLU A 1 96 ? -29.359 22.5 5.914 1 68.62 96 GLU A N 1
ATOM 738 C CA . GLU A 1 96 ? -29.109 23.875 6.371 1 68.62 96 GLU A CA 1
ATOM 739 C C . GLU A 1 96 ? -27.75 23.969 7.082 1 68.62 96 GLU A C 1
ATOM 741 O O . GLU A 1 96 ? -27.344 23.031 7.773 1 68.62 96 GLU A O 1
ATOM 746 N N . ALA A 1 97 ? -27.078 24.953 6.758 1 64.25 97 ALA A N 1
ATOM 747 C CA . ALA A 1 97 ? -25.734 25.203 7.273 1 64.25 97 ALA A CA 1
ATOM 748 C C . ALA A 1 97 ? -25.672 24.938 8.773 1 64.25 97 ALA A C 1
ATOM 750 O O . ALA A 1 97 ? -24.625 24.5 9.289 1 64.25 97 ALA A O 1
ATOM 751 N N . THR A 1 98 ? -26.766 25.172 9.5 1 66.5 98 THR A N 1
ATOM 752 C CA . THR A 1 98 ? -26.781 25.047 10.953 1 66.5 98 THR A CA 1
ATOM 753 C C . THR A 1 98 ? -26.656 23.578 11.375 1 66.5 98 THR A C 1
ATOM 755 O O . THR A 1 98 ? -26.312 23.281 12.516 1 66.5 98 THR A O 1
ATOM 758 N N . LYS A 1 99 ? -26.797 22.688 10.469 1 73.12 99 LYS A N 1
ATOM 759 C CA . LYS A 1 99 ? -26.781 21.266 10.805 1 73.12 99 LYS A CA 1
ATOM 760 C C . LYS A 1 99 ? -25.5 20.609 10.312 1 73.12 99 LYS A C 1
ATOM 762 O O . LYS A 1 99 ? -25.391 19.375 10.328 1 73.12 99 LYS A O 1
ATOM 767 N N . HIS A 1 100 ? -24.562 21.5 9.93 1 76.5 100 HIS A N 1
ATOM 768 C CA . HIS A 1 100 ? -23.328 20.938 9.406 1 76.5 100 HIS A CA 1
ATOM 769 C C . HIS A 1 100 ? -22.422 20.453 10.539 1 76.5 100 HIS A C 1
ATOM 771 O O . HIS A 1 100 ? -22.203 21.172 11.516 1 76.5 100 HIS A O 1
ATOM 777 N N . PRO A 1 101 ? -22.031 19.188 10.336 1 80.38 101 PRO A N 1
ATOM 778 C CA . PRO A 1 101 ? -21.109 18.672 11.344 1 80.38 101 PRO A CA 1
ATOM 779 C C . PRO A 1 101 ? -19.844 19.516 11.453 1 80.38 101 PRO A C 1
ATOM 781 O O . PRO A 1 101 ? -19.484 20.234 10.508 1 80.38 101 PRO A O 1
ATOM 784 N N . ARG A 1 102 ? -19.328 19.391 12.617 1 86.69 102 ARG A N 1
ATOM 785 C CA . ARG A 1 102 ? -18.094 20.156 12.867 1 86.69 102 ARG A CA 1
ATOM 786 C C . ARG A 1 102 ? -16.938 19.609 12.047 1 86.69 102 ARG A C 1
ATOM 788 O O . ARG A 1 102 ? -16.828 18.391 11.859 1 86.69 102 ARG A O 1
ATOM 795 N N . ARG A 1 103 ? -16.188 20.422 11.531 1 88.38 103 ARG A N 1
ATOM 796 C CA . ARG A 1 103 ? -15 20.062 10.75 1 88.38 103 ARG A CA 1
ATOM 797 C C . ARG A 1 103 ? -14.117 19.078 11.508 1 88.38 103 ARG A C 1
ATOM 799 O O . ARG A 1 103 ? -13.57 18.141 10.922 1 88.38 103 ARG A O 1
ATOM 806 N N . ALA A 1 104 ? -13.992 19.234 12.758 1 89.88 104 ALA A N 1
ATOM 807 C CA . ALA A 1 104 ? -13.156 18.359 13.586 1 89.88 104 ALA A CA 1
ATOM 808 C C . ALA A 1 104 ? -13.68 16.922 13.586 1 89.88 104 ALA A C 1
ATOM 810 O O . ALA A 1 104 ? -12.906 15.977 13.594 1 89.88 104 ALA A O 1
ATOM 811 N N . ASP A 1 105 ? -14.977 16.781 13.586 1 91 105 ASP A N 1
ATOM 812 C CA . ASP A 1 105 ? -15.594 15.461 13.578 1 91 105 ASP A CA 1
ATOM 813 C C . ASP A 1 105 ? -15.375 14.766 12.242 1 91 105 ASP A C 1
ATOM 815 O O . ASP A 1 105 ? -15.164 13.555 12.195 1 91 105 ASP A O 1
ATOM 819 N N . ILE A 1 106 ? -15.422 15.57 11.195 1 92.62 106 ILE A N 1
ATOM 820 C CA . ILE A 1 106 ? -15.188 15.023 9.859 1 92.62 106 ILE A CA 1
ATOM 821 C C . ILE A 1 106 ? -13.742 14.547 9.75 1 92.62 106 ILE A C 1
ATOM 823 O O . ILE A 1 106 ? -13.484 13.438 9.273 1 92.62 106 ILE A O 1
ATOM 827 N N . LEU A 1 107 ? -12.836 15.32 10.258 1 93.25 107 LEU A N 1
ATOM 828 C CA . LEU A 1 107 ? -11.422 14.969 10.195 1 93.25 107 LEU A CA 1
ATOM 829 C C . LEU A 1 107 ? -11.141 13.719 11.023 1 93.25 107 LEU A C 1
ATOM 831 O O . LEU A 1 107 ? -10.352 12.867 10.609 1 93.25 107 LEU A O 1
ATOM 835 N N . LYS A 1 108 ? -11.781 13.625 12.133 1 94.69 108 LYS A N 1
ATOM 836 C CA . LYS A 1 108 ? -11.625 12.438 12.969 1 94.69 108 LYS A CA 1
ATOM 837 C C . LYS A 1 108 ? -12.102 11.188 12.242 1 94.69 108 LYS A C 1
ATOM 839 O O . LYS A 1 108 ? -11.445 10.141 12.289 1 94.69 108 LYS A O 1
ATOM 844 N N . LEU A 1 109 ? -13.258 11.328 11.633 1 95.25 109 LEU A N 1
ATOM 845 C CA . LEU A 1 109 ? -13.82 10.219 10.875 1 95.25 109 LEU A CA 1
ATOM 846 C C . LEU A 1 109 ? -12.867 9.773 9.773 1 95.25 109 LEU A C 1
ATOM 848 O O . LEU A 1 109 ? -12.625 8.578 9.594 1 95.25 109 LEU A O 1
ATOM 852 N N . ILE A 1 110 ? -12.312 10.719 9.047 1 96.62 110 ILE A N 1
ATOM 853 C CA . ILE A 1 110 ? -11.422 10.43 7.93 1 96.62 110 ILE A CA 1
ATOM 854 C C . ILE A 1 110 ? -10.125 9.812 8.453 1 96.62 110 ILE A C 1
ATOM 856 O O . ILE A 1 110 ? -9.57 8.898 7.828 1 96.62 110 ILE A O 1
ATOM 860 N N . ARG A 1 111 ? -9.672 10.195 9.578 1 96.56 111 ARG A N 1
ATOM 861 C CA . ARG A 1 111 ? -8.461 9.648 10.18 1 96.56 111 ARG A CA 1
ATOM 862 C C . ARG A 1 111 ? -8.656 8.195 10.578 1 96.56 111 ARG A C 1
ATOM 864 O O . ARG A 1 111 ? -7.746 7.375 10.422 1 96.56 111 ARG A O 1
ATOM 871 N N . ILE A 1 112 ? -9.812 7.938 11.117 1 97.44 112 ILE A N 1
ATOM 872 C CA . ILE A 1 112 ? -10.109 6.555 11.477 1 97.44 112 ILE A CA 1
ATOM 873 C C . ILE A 1 112 ? -10.141 5.684 10.227 1 97.44 112 ILE A C 1
ATOM 875 O O . ILE A 1 112 ? -9.578 4.59 10.211 1 97.44 112 ILE A O 1
ATOM 879 N N . GLY A 1 113 ? -10.797 6.184 9.188 1 97.75 113 GLY A N 1
ATOM 880 C CA . GLY A 1 113 ? -10.781 5.473 7.922 1 97.75 113 GLY A CA 1
ATOM 881 C C . GLY A 1 113 ? -9.391 5.258 7.371 1 97.75 113 GLY A C 1
ATOM 882 O O . GLY A 1 113 ? -9.078 4.191 6.836 1 97.75 113 GLY A O 1
ATOM 883 N N . LEU A 1 114 ? -8.539 6.234 7.523 1 97.88 114 LEU A N 1
ATOM 884 C CA . LEU A 1 114 ? -7.148 6.148 7.09 1 97.88 114 LEU A CA 1
ATOM 885 C C . LEU A 1 114 ? -6.418 5.031 7.828 1 97.88 114 LEU A C 1
ATOM 887 O O . LEU A 1 114 ? -5.734 4.215 7.203 1 97.88 114 LEU A O 1
ATOM 891 N N . ILE A 1 115 ? -6.582 4.977 9.102 1 97.94 115 ILE A N 1
ATOM 892 C CA . ILE A 1 115 ? -5.902 3.994 9.938 1 97.94 115 ILE A CA 1
ATOM 893 C C . ILE A 1 115 ? -6.391 2.592 9.586 1 97.94 115 ILE A C 1
ATOM 895 O O . ILE A 1 115 ? -5.594 1.658 9.484 1 97.94 115 ILE A O 1
ATOM 899 N N . ILE A 1 116 ? -7.664 2.459 9.391 1 98.19 116 ILE A N 1
ATOM 900 C CA . ILE A 1 116 ? -8.25 1.168 9.055 1 98.19 116 ILE A CA 1
ATOM 901 C C . ILE A 1 116 ? -7.66 0.655 7.746 1 98.19 116 ILE A C 1
ATOM 903 O O . ILE A 1 116 ? -7.262 -0.508 7.652 1 98.19 116 ILE A O 1
ATOM 907 N N . ASN A 1 117 ? -7.594 1.515 6.777 1 98.5 117 ASN A N 1
ATOM 908 C CA . ASN A 1 117 ? -7.055 1.104 5.48 1 98.5 117 ASN A CA 1
ATOM 909 C C . ASN A 1 117 ? -5.551 0.866 5.551 1 98.5 117 ASN A C 1
ATOM 911 O O . ASN A 1 117 ? -5.023 -0.007 4.855 1 98.5 117 ASN A O 1
ATOM 915 N N . LEU A 1 118 ? -4.844 1.583 6.391 1 98.19 118 LEU A N 1
ATOM 916 C CA . LEU A 1 118 ? -3.414 1.37 6.582 1 98.19 118 LEU A CA 1
ATOM 917 C C . LEU A 1 118 ? -3.148 0.014 7.23 1 98.19 118 LEU A C 1
ATOM 919 O O . LEU A 1 118 ? -2.301 -0.747 6.758 1 98.19 118 LEU A O 1
ATOM 923 N N . VAL A 1 119 ? -3.867 -0.276 8.25 1 97.81 119 VAL A N 1
ATOM 924 C CA . VAL A 1 119 ? -3.701 -1.535 8.969 1 97.81 119 VAL A CA 1
ATOM 925 C C . VAL A 1 119 ? -4.137 -2.697 8.078 1 97.81 119 VAL A C 1
ATOM 927 O O . VAL A 1 119 ? -3.459 -3.727 8.016 1 97.81 119 VAL A O 1
ATOM 930 N N . GLY A 1 120 ? -5.273 -2.49 7.449 1 98.25 120 GLY A N 1
ATOM 931 C CA . GLY A 1 120 ? -5.73 -3.512 6.52 1 98.25 120 GLY A CA 1
ATOM 932 C C . GLY A 1 120 ? -4.746 -3.787 5.402 1 98.25 120 GLY A C 1
ATOM 933 O O . GLY A 1 120 ? -4.477 -4.945 5.078 1 98.25 120 GLY A O 1
ATOM 934 N N . MET A 1 121 ? -4.215 -2.775 4.852 1 97.62 121 MET A N 1
ATOM 935 C CA . MET A 1 121 ? -3.211 -2.918 3.799 1 97.62 121 MET A CA 1
ATOM 936 C C . MET A 1 121 ? -1.972 -3.633 4.324 1 97.62 121 MET A C 1
ATOM 938 O O . MET A 1 121 ? -1.416 -4.5 3.648 1 97.62 121 MET A O 1
ATOM 942 N N . GLY A 1 122 ? -1.531 -3.211 5.516 1 97.38 122 GLY A N 1
ATOM 943 C CA . GLY A 1 122 ? -0.391 -3.873 6.129 1 97.38 122 GLY A CA 1
ATOM 944 C C . GLY A 1 122 ? -0.597 -5.363 6.316 1 97.38 122 GLY A C 1
ATOM 945 O O . GLY A 1 122 ? 0.297 -6.16 6.023 1 97.38 122 GLY A O 1
ATOM 946 N N . THR A 1 123 ? -1.73 -5.73 6.793 1 96.56 123 THR A N 1
ATOM 947 C CA . THR A 1 123 ? -2.037 -7.141 7.004 1 96.56 123 THR A CA 1
ATOM 948 C C . THR A 1 123 ? -2.08 -7.891 5.676 1 96.56 123 THR A C 1
ATOM 950 O O . THR A 1 123 ? -1.607 -9.023 5.582 1 96.56 123 THR A O 1
ATOM 953 N N . ALA A 1 124 ? -2.656 -7.273 4.637 1 96.62 124 ALA A N 1
ATOM 954 C CA . ALA A 1 124 ? -2.686 -7.883 3.312 1 96.62 124 ALA A CA 1
ATOM 955 C C . ALA A 1 124 ? -1.273 -8.078 2.766 1 96.62 124 ALA A C 1
ATOM 957 O O . ALA A 1 124 ? -0.975 -9.102 2.145 1 96.62 124 ALA A O 1
ATOM 958 N N . ILE A 1 125 ? -0.457 -7.105 2.959 1 96.62 125 ILE A N 1
ATOM 959 C CA . ILE A 1 125 ? 0.921 -7.148 2.484 1 96.62 125 ILE A CA 1
ATOM 960 C C . ILE A 1 125 ? 1.668 -8.289 3.17 1 96.62 125 ILE A C 1
ATOM 962 O O . ILE A 1 125 ? 2.373 -9.062 2.514 1 96.62 125 ILE A O 1
ATOM 966 N N . ILE A 1 126 ? 1.484 -8.438 4.469 1 94.12 126 ILE A N 1
ATOM 967 C CA . ILE A 1 126 ? 2.113 -9.516 5.223 1 94.12 126 ILE A CA 1
ATOM 968 C C . ILE A 1 126 ? 1.635 -10.867 4.695 1 94.12 126 ILE A C 1
ATOM 970 O O . ILE A 1 126 ? 2.441 -11.773 4.461 1 94.12 126 ILE A O 1
ATOM 974 N N . GLY A 1 127 ? 0.381 -10.984 4.523 1 92.44 127 GLY A N 1
ATOM 975 C CA . GLY A 1 127 ? -0.17 -12.211 3.959 1 92.44 127 GLY A CA 1
ATOM 976 C C . GLY A 1 127 ? 0.331 -12.5 2.557 1 92.44 127 GLY A C 1
ATOM 977 O O . GLY A 1 127 ? 0.714 -13.625 2.252 1 92.44 127 GLY A O 1
ATOM 978 N N . GLY A 1 128 ? 0.313 -11.508 1.713 1 92.5 128 GLY A N 1
ATOM 979 C CA . GLY A 1 128 ? 0.806 -11.664 0.354 1 92.5 128 GLY A CA 1
ATOM 980 C C . GLY A 1 128 ? 2.271 -12.055 0.292 1 92.5 128 GLY A C 1
ATOM 981 O O . GLY A 1 128 ? 2.662 -12.891 -0.52 1 92.5 128 GLY A O 1
ATOM 982 N N . ALA A 1 129 ? 3.066 -11.453 1.141 1 93.12 129 ALA A N 1
ATOM 983 C CA . ALA A 1 129 ? 4.488 -11.773 1.203 1 93.12 129 ALA A CA 1
ATOM 984 C C . ALA A 1 129 ? 4.703 -13.219 1.64 1 93.12 129 ALA A C 1
ATOM 986 O O . ALA A 1 129 ? 5.539 -13.93 1.07 1 93.12 129 ALA A O 1
ATOM 987 N N . ALA A 1 130 ? 3.963 -13.633 2.627 1 91.25 130 ALA A N 1
ATOM 988 C CA . ALA A 1 130 ? 4.074 -15.008 3.109 1 91.25 130 ALA A CA 1
ATOM 989 C C . ALA A 1 130 ? 3.637 -16 2.039 1 91.25 130 ALA A C 1
ATOM 991 O O . ALA A 1 130 ? 4.336 -16.984 1.771 1 91.25 130 ALA A O 1
ATOM 992 N N . MET A 1 131 ? 2.529 -15.773 1.421 1 89.62 131 MET A N 1
ATOM 993 C CA . MET A 1 131 ? 1.982 -16.688 0.423 1 89.62 131 MET A CA 1
ATOM 994 C C . MET A 1 131 ? 2.881 -16.75 -0.808 1 89.62 131 MET A C 1
ATOM 996 O O . MET A 1 131 ? 3.184 -17.844 -1.304 1 89.62 131 MET A O 1
ATOM 1000 N N . SER A 1 132 ? 3.275 -15.578 -1.284 1 90.62 132 SER A N 1
ATOM 1001 C CA . SER A 1 132 ? 4.137 -15.547 -2.463 1 90.62 132 SER A CA 1
ATOM 1002 C C . SER A 1 132 ? 5.48 -16.203 -2.186 1 90.62 132 SER A C 1
ATOM 1004 O O . SER A 1 132 ? 6.031 -16.891 -3.047 1 90.62 132 SER A O 1
ATOM 1006 N N . GLY A 1 133 ? 6 -15.992 -1.016 1 89.56 133 GLY A N 1
ATOM 1007 C CA . GLY A 1 133 ? 7.25 -16.641 -0.646 1 89.56 133 GLY A CA 1
ATOM 1008 C C . GLY A 1 133 ? 7.156 -18.141 -0.608 1 89.56 133 GLY A C 1
ATOM 1009 O O . GLY A 1 133 ? 8.047 -18.844 -1.104 1 89.56 133 GLY A O 1
ATOM 1010 N N . ILE A 1 134 ? 6.141 -18.641 -0.068 1 89.25 134 ILE A N 1
ATOM 1011 C CA . ILE A 1 134 ? 5.949 -20.078 0.057 1 89.25 134 ILE A CA 1
ATOM 1012 C C . ILE A 1 134 ? 5.754 -20.688 -1.327 1 89.25 134 ILE A C 1
ATOM 1014 O O . ILE A 1 134 ? 6.32 -21.75 -1.63 1 89.25 134 ILE A O 1
ATOM 1018 N N . VAL A 1 135 ? 4.965 -20.094 -2.141 1 88.94 135 VAL A N 1
ATOM 1019 C CA . VAL A 1 135 ? 4.719 -20.594 -3.486 1 88.94 135 VAL A CA 1
ATOM 1020 C C . VAL A 1 135 ? 6.008 -20.531 -4.305 1 88.94 135 VAL A C 1
ATOM 1022 O O . VAL A 1 135 ? 6.297 -21.438 -5.082 1 88.94 135 VAL A O 1
ATOM 1025 N N . LEU A 1 136 ? 6.758 -19.5 -4.129 1 89.94 136 LEU A N 1
ATOM 1026 C CA . LEU A 1 136 ? 8.055 -19.406 -4.785 1 89.94 136 LEU A CA 1
ATOM 1027 C C . LEU A 1 136 ? 8.977 -20.531 -4.316 1 89.94 136 LEU A C 1
ATOM 1029 O O . LEU A 1 136 ? 9.68 -21.141 -5.129 1 89.94 136 LEU A O 1
ATOM 1033 N N . GLY A 1 137 ? 9 -20.781 -3.055 1 89.06 137 GLY A N 1
ATOM 1034 C CA . GLY A 1 137 ? 9.766 -21.891 -2.535 1 89.06 137 GLY A CA 1
ATOM 1035 C C . GLY A 1 137 ? 9.375 -23.219 -3.15 1 89.06 137 GLY A C 1
ATOM 1036 O O . GLY A 1 137 ? 10.234 -24.047 -3.467 1 89.06 137 GLY A O 1
ATOM 1037 N N . LYS A 1 138 ? 8.125 -23.422 -3.277 1 84.56 138 LYS A N 1
ATOM 1038 C CA . LYS A 1 138 ? 7.613 -24.625 -3.938 1 84.56 138 LYS A CA 1
ATOM 1039 C C . LYS A 1 138 ? 8.141 -24.734 -5.363 1 84.56 138 LYS A C 1
ATOM 1041 O O . LYS A 1 138 ? 8.562 -25.812 -5.793 1 84.56 138 LYS A O 1
ATOM 1046 N N . ALA A 1 139 ? 8.133 -23.703 -6.07 1 85.88 139 ALA A N 1
ATOM 1047 C CA . ALA A 1 139 ? 8.594 -23.688 -7.453 1 85.88 139 ALA A CA 1
ATOM 1048 C C . ALA A 1 139 ? 10.102 -23.938 -7.527 1 85.88 139 ALA A C 1
ATOM 1050 O O . ALA A 1 139 ? 10.578 -24.609 -8.445 1 85.88 139 ALA A O 1
ATOM 1051 N N . LEU A 1 140 ? 10.82 -23.453 -6.586 1 86.81 140 LEU A N 1
ATOM 1052 C CA . LEU A 1 140 ? 12.273 -23.562 -6.586 1 86.81 140 LEU A CA 1
ATOM 1053 C C . LEU A 1 140 ? 12.703 -24.953 -6.145 1 86.81 140 LEU A C 1
ATOM 1055 O O . LEU A 1 140 ? 13.836 -25.375 -6.398 1 86.81 140 LEU A O 1
ATOM 1059 N N . SER A 1 141 ? 11.812 -25.688 -5.523 1 84.88 141 SER A N 1
ATOM 1060 C CA . SER A 1 141 ? 12.156 -27 -5 1 84.88 141 SER A CA 1
ATOM 1061 C C . SER A 1 141 ? 12.008 -28.078 -6.07 1 84.88 141 SER A C 1
ATOM 1063 O O . SER A 1 141 ? 12.422 -29.219 -5.871 1 84.88 141 SER A O 1
ATOM 1065 N N . VAL A 1 142 ? 11.422 -27.75 -7.195 1 77.5 142 VAL A N 1
ATOM 1066 C CA . VAL A 1 142 ? 11.266 -28.719 -8.281 1 77.5 142 VAL A CA 1
ATOM 1067 C C . VAL A 1 142 ? 12.547 -28.766 -9.109 1 77.5 142 VAL A C 1
ATOM 1069 O O . VAL A 1 142 ? 12.953 -27.781 -9.711 1 77.5 142 VAL A O 1
ATOM 1072 N N . PRO A 1 143 ? 13.195 -29.922 -9.008 1 71.25 143 PRO A N 1
ATOM 1073 C CA . PRO A 1 143 ? 14.43 -30.062 -9.781 1 71.25 143 PRO A CA 1
ATOM 1074 C C . PRO A 1 143 ? 14.211 -29.875 -11.281 1 71.25 143 PRO A C 1
ATOM 1076 O O . PRO A 1 143 ? 13.148 -30.25 -11.805 1 71.25 143 PRO A O 1
ATOM 1079 N N . PRO A 1 144 ? 15.195 -29.141 -11.938 1 63.31 144 PRO A N 1
ATOM 1080 C CA . PRO A 1 144 ? 15.078 -29 -13.391 1 63.31 144 PRO A CA 1
ATOM 1081 C C . PRO A 1 144 ? 14.938 -30.344 -14.102 1 63.31 144 PRO A C 1
ATOM 1083 O O . PRO A 1 144 ? 15.586 -31.312 -13.719 1 63.31 144 PRO A O 1
ATOM 1086 N N . GLY A 1 145 ? 14.031 -30.516 -15.047 1 60.34 145 GLY A N 1
ATOM 1087 C CA . GLY A 1 145 ? 13.891 -31.75 -15.797 1 60.34 145 GLY A CA 1
ATOM 1088 C C . GLY A 1 145 ? 12.828 -32.688 -15.227 1 60.34 145 GLY A C 1
ATOM 1089 O O . GLY A 1 145 ? 12.562 -33.75 -15.781 1 60.34 145 GLY A O 1
ATOM 1090 N N . THR A 1 146 ? 12.336 -32.438 -14.039 1 56.47 146 THR A N 1
ATOM 1091 C CA . THR A 1 146 ? 11.383 -33.312 -13.359 1 56.47 146 THR A CA 1
ATOM 1092 C C . THR A 1 146 ? 10.086 -33.406 -14.164 1 56.47 146 THR A C 1
ATOM 1094 O O . THR A 1 146 ? 9.211 -34.219 -13.828 1 56.47 146 THR A O 1
ATOM 1097 N N . PHE A 1 147 ? 9.742 -32.594 -15.078 1 55.66 147 PHE A N 1
ATOM 1098 C CA . PHE A 1 147 ? 8.453 -32.656 -15.75 1 55.66 147 PHE A CA 1
ATOM 1099 C C . PHE A 1 147 ? 8.242 -34 -16.391 1 55.66 147 PHE A C 1
ATOM 1101 O O . PHE A 1 147 ? 7.105 -34.469 -16.547 1 55.66 147 PHE A O 1
ATOM 1108 N N . ALA A 1 148 ? 9.336 -34.562 -16.875 1 50.88 148 ALA A N 1
ATOM 1109 C CA . ALA A 1 148 ? 9.242 -35.75 -17.688 1 50.88 148 ALA A CA 1
ATOM 1110 C C . ALA A 1 148 ? 8.672 -36.906 -16.859 1 50.88 148 ALA A C 1
ATOM 1112 O O . ALA A 1 148 ? 8.164 -37.906 -17.422 1 50.88 148 ALA A O 1
ATOM 1113 N N . SER A 1 149 ? 9.062 -37 -15.664 1 49.88 149 SER A N 1
ATOM 1114 C CA . SER A 1 149 ? 8.625 -38.25 -15.016 1 49.88 149 SER A CA 1
ATOM 1115 C C . SER A 1 149 ? 7.285 -38.062 -14.32 1 49.88 149 SER A C 1
ATOM 1117 O O . SER A 1 149 ? 6.891 -36.938 -14.008 1 49.88 149 SER A O 1
ATOM 1119 N N . ALA A 1 150 ? 6.363 -39.062 -14.117 1 52.06 150 ALA A N 1
ATOM 1120 C CA . ALA A 1 150 ? 5.109 -39.25 -13.398 1 52.06 150 ALA A CA 1
ATOM 1121 C C . ALA A 1 150 ? 5.051 -38.344 -12.164 1 52.06 150 ALA A C 1
ATOM 1123 O O . ALA A 1 150 ? 5.008 -38.844 -11.031 1 52.06 150 ALA A O 1
ATOM 1124 N N . ALA A 1 151 ? 5.559 -37.062 -12.273 1 56.62 151 ALA A N 1
ATOM 1125 C CA . ALA A 1 151 ? 5.719 -36.312 -11.023 1 56.62 151 ALA A CA 1
ATOM 1126 C C . ALA A 1 151 ? 4.367 -35.906 -10.453 1 56.62 151 ALA A C 1
ATOM 1128 O O . ALA A 1 151 ? 3.406 -35.719 -11.203 1 56.62 151 ALA A O 1
ATOM 1129 N N . ASP A 1 152 ? 4.121 -36.188 -9.203 1 63.97 152 ASP A N 1
ATOM 1130 C CA . ASP A 1 152 ? 3.02 -35.719 -8.367 1 63.97 152 ASP A CA 1
ATOM 1131 C C . ASP A 1 152 ? 2.682 -34.281 -8.664 1 63.97 152 ASP A C 1
ATOM 1133 O O . ASP A 1 152 ? 3.523 -33.375 -8.5 1 63.97 152 ASP A O 1
ATOM 1137 N N . PRO A 1 153 ? 1.625 -34.125 -9.445 1 67.88 153 PRO A N 1
ATOM 1138 C CA . PRO A 1 153 ? 1.209 -32.75 -9.789 1 67.88 153 PRO A CA 1
ATOM 1139 C C . PRO A 1 153 ? 1.233 -31.797 -8.594 1 67.88 153 PRO A C 1
ATOM 1141 O O . PRO A 1 153 ? 1.341 -30.594 -8.766 1 67.88 153 PRO A O 1
ATOM 1144 N N . ASN A 1 154 ? 1.28 -32.375 -7.395 1 68.5 154 ASN A N 1
ATOM 1145 C CA . ASN A 1 154 ? 1.217 -31.547 -6.191 1 68.5 154 ASN A CA 1
ATOM 1146 C C . ASN A 1 154 ? 2.553 -30.875 -5.906 1 68.5 154 ASN A C 1
ATOM 1148 O O . ASN A 1 154 ? 2.619 -29.938 -5.098 1 68.5 154 ASN A O 1
ATOM 1152 N N . ARG A 1 155 ? 3.471 -31.266 -6.621 1 72.44 155 ARG A N 1
ATOM 1153 C CA . ARG A 1 155 ? 4.785 -30.656 -6.406 1 72.44 155 ARG A CA 1
ATOM 1154 C C . ARG A 1 155 ? 4.922 -29.359 -7.184 1 72.44 155 ARG A C 1
ATOM 1156 O O . ARG A 1 155 ? 5.793 -28.531 -6.887 1 72.44 155 ARG A O 1
ATOM 1163 N N . PHE A 1 156 ? 3.928 -29.188 -8.062 1 78.06 156 PHE A N 1
ATOM 1164 C CA . PHE A 1 156 ? 4 -28.016 -8.914 1 78.06 156 PHE A CA 1
ATOM 1165 C C . PHE A 1 156 ? 3.033 -26.938 -8.43 1 78.06 156 PHE A C 1
ATOM 1167 O O . PHE A 1 156 ? 2.061 -27.234 -7.734 1 78.06 156 PHE A O 1
ATOM 1174 N N . VAL A 1 157 ? 3.418 -25.734 -8.766 1 84.75 157 VAL A N 1
ATOM 1175 C CA . VAL A 1 157 ? 2.543 -24.609 -8.453 1 84.75 157 VAL A CA 1
ATOM 1176 C C . VAL A 1 157 ? 1.2 -24.781 -9.156 1 84.75 157 VAL A C 1
ATOM 1178 O O . VAL A 1 157 ? 1.153 -25.031 -10.359 1 84.75 157 VAL A O 1
ATOM 1181 N N . GLN A 1 158 ? 0.221 -24.797 -8.367 1 82.69 158 GLN A N 1
ATOM 1182 C CA . GLN A 1 158 ? -1.131 -24.969 -8.883 1 82.69 158 GLN A CA 1
ATOM 1183 C C . GLN A 1 158 ? -1.847 -23.625 -9 1 82.69 158 GLN A C 1
ATOM 1185 O O . GLN A 1 158 ? -1.421 -22.641 -8.398 1 82.69 158 GLN A O 1
ATOM 1190 N N . SER A 1 159 ? -2.928 -23.672 -9.719 1 86.19 159 SER A N 1
ATOM 1191 C CA . SER A 1 159 ? -3.736 -22.469 -9.883 1 86.19 159 SER A CA 1
ATOM 1192 C C . SER A 1 159 ? -4.289 -21.984 -8.547 1 86.19 159 SER A C 1
ATOM 1194 O O . SER A 1 159 ? -4.449 -20.781 -8.328 1 86.19 159 SER A O 1
ATOM 1196 N N . THR A 1 160 ? -4.52 -22.844 -7.652 1 84.06 160 THR A N 1
ATOM 1197 C CA . THR A 1 160 ? -5.078 -22.469 -6.359 1 84.06 160 THR A CA 1
ATOM 1198 C C . THR A 1 160 ? -4.07 -21.656 -5.547 1 84.06 160 THR A C 1
ATOM 1200 O O . THR A 1 160 ? -4.449 -20.766 -4.785 1 84.06 160 THR A O 1
ATOM 1203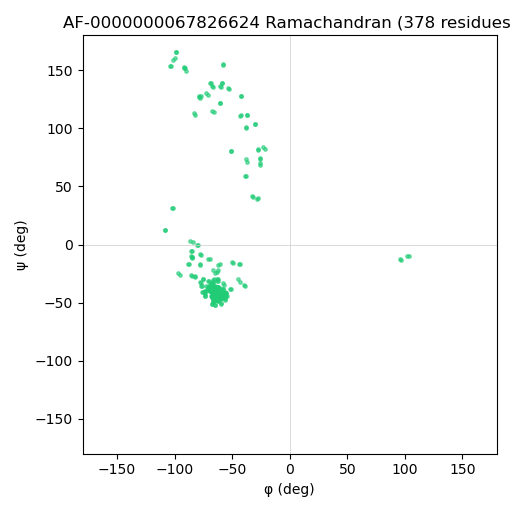 N N . ASP A 1 161 ? -2.824 -21.953 -5.715 1 85.75 161 ASP A N 1
ATOM 1204 C CA . ASP A 1 161 ? -1.773 -21.172 -5.078 1 85.75 161 ASP A CA 1
ATOM 1205 C C . ASP A 1 161 ? -1.807 -19.719 -5.555 1 85.75 161 ASP A C 1
ATOM 1207 O O . ASP A 1 161 ? -1.701 -18.797 -4.75 1 85.75 161 ASP A O 1
ATOM 1211 N N . LEU A 1 162 ? -2.088 -19.594 -6.805 1 90.38 162 LEU A N 1
ATOM 1212 C CA . LEU A 1 162 ? -2.027 -18.281 -7.43 1 90.38 162 LEU A CA 1
ATOM 1213 C C . LEU A 1 162 ? -3.312 -17.5 -7.176 1 90.38 162 LEU A C 1
ATOM 1215 O O . LEU A 1 162 ? -3.297 -16.266 -7.141 1 90.38 162 LEU A O 1
ATOM 1219 N N . LEU A 1 163 ? -4.375 -18.25 -6.98 1 89.56 163 LEU A N 1
ATOM 1220 C CA . LEU A 1 163 ? -5.621 -17.578 -6.621 1 89.56 163 LEU A CA 1
ATOM 1221 C C . LEU A 1 163 ? -5.5 -16.891 -5.266 1 89.56 163 LEU A C 1
ATOM 1223 O O . LEU A 1 163 ? -6.027 -15.797 -5.066 1 89.56 163 LEU A O 1
ATOM 1227 N N . ALA A 1 164 ? -4.816 -17.484 -4.387 1 88.44 164 ALA A N 1
ATOM 1228 C CA . ALA A 1 164 ? -4.613 -16.906 -3.064 1 88.44 164 ALA A CA 1
ATOM 1229 C C . ALA A 1 164 ? -3.76 -15.641 -3.152 1 88.44 164 ALA A C 1
ATOM 1231 O O . ALA A 1 164 ? -4.055 -14.641 -2.494 1 88.44 164 ALA A O 1
ATOM 1232 N N . ILE A 1 165 ? -2.729 -15.688 -3.938 1 90.62 165 ILE A N 1
ATOM 1233 C CA . ILE A 1 165 ? -1.873 -14.523 -4.152 1 90.62 165 ILE A CA 1
ATOM 1234 C C . ILE A 1 165 ? -2.684 -13.398 -4.785 1 90.62 165 ILE A C 1
ATOM 1236 O O . ILE A 1 165 ? -2.592 -12.242 -4.359 1 90.62 165 ILE A O 1
ATOM 1240 N N . GLN A 1 166 ? -3.496 -13.797 -5.703 1 92.44 166 GLN A N 1
ATOM 1241 C CA . GLN A 1 166 ? -4.328 -12.812 -6.387 1 92.44 166 GLN A CA 1
ATOM 1242 C C . GLN A 1 166 ? -5.312 -12.156 -5.418 1 92.44 166 GLN A C 1
ATOM 1244 O O . GLN A 1 166 ? -5.555 -10.945 -5.496 1 92.44 166 GLN A O 1
ATOM 1249 N N . ALA A 1 167 ? -5.898 -12.891 -4.602 1 93.12 167 ALA A N 1
ATOM 1250 C CA . ALA A 1 167 ? -6.816 -12.352 -3.605 1 93.12 167 ALA A CA 1
ATOM 1251 C C . ALA A 1 167 ? -6.129 -11.297 -2.742 1 93.12 167 ALA A C 1
ATOM 1253 O O . ALA A 1 167 ? -6.711 -10.242 -2.457 1 93.12 167 ALA A O 1
ATOM 1254 N N . ASN A 1 168 ? -4.961 -11.5 -2.328 1 93.62 168 ASN A N 1
ATOM 1255 C CA . ASN A 1 168 ? -4.207 -10.555 -1.511 1 93.62 168 ASN A CA 1
ATOM 1256 C C . ASN A 1 168 ? -3.898 -9.266 -2.277 1 93.62 168 ASN A C 1
ATOM 1258 O O . ASN A 1 168 ? -4.027 -8.172 -1.736 1 93.62 168 ASN A O 1
ATOM 1262 N N . ILE A 1 169 ? -3.523 -9.383 -3.498 1 94.94 169 ILE A N 1
ATOM 1263 C CA . ILE A 1 169 ? -3.227 -8.219 -4.316 1 94.94 169 ILE A CA 1
ATOM 1264 C C . ILE A 1 169 ? -4.484 -7.359 -4.473 1 94.94 169 ILE A C 1
ATOM 1266 O O . ILE A 1 169 ? -4.43 -6.137 -4.344 1 94.94 169 ILE A O 1
ATOM 1270 N N . ASN A 1 170 ? -5.621 -8.008 -4.762 1 96.12 170 ASN A N 1
ATOM 1271 C CA . ASN A 1 170 ? -6.887 -7.289 -4.855 1 96.12 170 ASN A CA 1
ATOM 1272 C C . ASN A 1 170 ? -7.195 -6.523 -3.572 1 96.12 170 ASN A C 1
ATOM 1274 O O . ASN A 1 170 ? -7.648 -5.379 -3.621 1 96.12 170 ASN A O 1
ATOM 1278 N N . THR A 1 171 ? -6.922 -7.164 -2.514 1 97.31 171 THR A N 1
ATOM 1279 C CA . THR A 1 171 ? -7.199 -6.531 -1.228 1 97.31 171 THR A CA 1
ATOM 1280 C C . THR A 1 171 ? -6.262 -5.352 -0.992 1 97.31 171 THR A C 1
ATOM 1282 O O . THR A 1 171 ? -6.676 -4.32 -0.461 1 97.31 171 THR A O 1
ATOM 1285 N N . ILE A 1 172 ? -5.027 -5.484 -1.373 1 97.75 172 ILE A N 1
ATOM 1286 C CA . ILE A 1 172 ? -4.07 -4.387 -1.271 1 97.75 172 ILE A CA 1
ATOM 1287 C C . ILE A 1 172 ? -4.555 -3.199 -2.098 1 97.75 172 ILE A C 1
ATOM 1289 O O . ILE A 1 172 ? -4.551 -2.061 -1.623 1 97.75 172 ILE A O 1
ATOM 1293 N N . ILE A 1 173 ? -5.02 -3.432 -3.277 1 97.81 173 ILE A N 1
ATOM 1294 C CA . ILE A 1 173 ? -5.531 -2.375 -4.145 1 97.81 173 ILE A CA 1
ATOM 1295 C C . ILE A 1 173 ? -6.719 -1.688 -3.473 1 97.81 173 ILE A C 1
ATOM 1297 O O . ILE A 1 173 ? -6.809 -0.457 -3.465 1 97.81 173 ILE A O 1
ATOM 1301 N N . ALA A 1 174 ? -7.555 -2.52 -3 1 98.38 174 ALA A N 1
ATOM 1302 C CA . ALA A 1 174 ? -8.766 -1.987 -2.375 1 98.38 174 ALA A CA 1
ATOM 1303 C C . ALA A 1 174 ? -8.414 -1.08 -1.197 1 98.38 174 ALA A C 1
ATOM 1305 O O . ALA A 1 174 ? -8.922 0.042 -1.103 1 98.38 174 ALA A O 1
ATOM 1306 N N . HIS A 1 175 ? -7.602 -1.548 -0.306 1 98.56 175 HIS A N 1
ATOM 1307 C CA . HIS A 1 175 ? -7.203 -0.73 0.835 1 98.56 175 HIS A CA 1
ATOM 1308 C C . HIS A 1 175 ? -6.43 0.504 0.385 1 98.56 175 HIS A C 1
ATOM 1310 O O . HIS A 1 175 ? -6.555 1.574 0.985 1 98.56 175 HIS A O 1
ATOM 1316 N N . PHE A 1 176 ? -5.586 0.367 -0.599 1 98.56 176 PHE A N 1
ATOM 1317 C CA . PHE A 1 176 ? -4.828 1.496 -1.127 1 98.56 176 PHE A CA 1
ATOM 1318 C C . PHE A 1 176 ? -5.766 2.596 -1.614 1 98.56 176 PHE A C 1
ATOM 1320 O O . PHE A 1 176 ? -5.52 3.779 -1.376 1 98.56 176 PHE A O 1
ATOM 1327 N N . THR A 1 177 ? -6.773 2.223 -2.33 1 98.12 177 THR A N 1
ATOM 1328 C CA . THR A 1 177 ? -7.75 3.188 -2.816 1 98.12 177 THR A CA 1
ATOM 1329 C C . THR A 1 177 ? -8.43 3.9 -1.653 1 98.12 177 THR A C 1
ATOM 1331 O O . THR A 1 177 ? -8.641 5.113 -1.699 1 98.12 177 THR A O 1
ATOM 1334 N N . GLY A 1 178 ? -8.805 3.141 -0.659 1 98.06 178 GLY A N 1
ATOM 1335 C CA . GLY A 1 178 ? -9.336 3.76 0.545 1 98.06 178 GLY A CA 1
ATOM 1336 C C . GLY A 1 178 ? -8.367 4.73 1.192 1 98.06 178 GLY A C 1
ATOM 1337 O O . GLY A 1 178 ? -8.773 5.801 1.652 1 98.06 178 GLY A O 1
ATOM 1338 N N . LEU A 1 179 ? -7.148 4.324 1.203 1 97.88 179 LEU A N 1
ATOM 1339 C CA . LEU A 1 179 ? -6.094 5.176 1.742 1 97.88 179 LEU A CA 1
ATOM 1340 C C . LEU A 1 179 ? -5.98 6.473 0.945 1 97.88 179 LEU A C 1
ATOM 1342 O O . LEU A 1 179 ? -5.906 7.559 1.524 1 97.88 179 LEU A O 1
ATOM 1346 N N . LEU A 1 180 ? -6 6.387 -0.349 1 97.31 180 LEU A N 1
ATOM 1347 C CA . LEU A 1 180 ? -5.918 7.555 -1.222 1 97.31 180 LEU A CA 1
ATOM 1348 C C . LEU A 1 180 ? -7.094 8.492 -0.98 1 97.31 180 LEU A C 1
ATOM 1350 O O . LEU A 1 180 ? -6.914 9.711 -0.922 1 97.31 180 LEU A O 1
ATOM 1354 N N . SER A 1 181 ? -8.242 7.883 -0.838 1 97.38 181 SER A N 1
ATOM 1355 C CA . SER A 1 181 ? -9.438 8.68 -0.599 1 97.38 181 SER A CA 1
ATOM 1356 C C . SER A 1 181 ? -9.328 9.461 0.705 1 97.38 181 SER A C 1
ATOM 1358 O O . SER A 1 181 ? -9.602 10.664 0.74 1 97.38 181 SER A O 1
ATOM 1360 N N . SER A 1 182 ? -8.844 8.789 1.712 1 97.38 182 SER A N 1
ATOM 1361 C CA . SER A 1 182 ? -8.727 9.43 3.018 1 97.38 182 SER A CA 1
ATOM 1362 C C . SER A 1 182 ? -7.664 10.531 3.002 1 97.38 182 SER A C 1
ATOM 1364 O O . SER A 1 182 ? -7.871 11.609 3.557 1 97.38 182 SER A O 1
ATOM 1366 N N . LEU A 1 183 ? -6.582 10.289 2.338 1 96.75 183 LEU A N 1
ATOM 1367 C CA . LEU A 1 183 ? -5.496 11.258 2.285 1 96.75 183 LEU A CA 1
ATOM 1368 C C . LEU A 1 183 ? -5.898 12.484 1.475 1 96.75 183 LEU A C 1
ATOM 1370 O O . LEU A 1 183 ? -5.578 13.617 1.847 1 96.75 183 LEU A O 1
ATOM 1374 N N . TRP A 1 184 ? -6.594 12.211 0.413 1 95.06 184 TRP A N 1
ATOM 1375 C CA . TRP A 1 184 ? -7.074 13.312 -0.416 1 95.06 184 TRP A CA 1
ATOM 1376 C C . TRP A 1 184 ? -8.031 14.211 0.368 1 95.06 184 TRP A C 1
ATOM 1378 O O . TRP A 1 184 ? -7.918 15.438 0.322 1 95.06 184 TRP A O 1
ATOM 1388 N N . LEU A 1 185 ? -8.883 13.617 1.07 1 95.19 185 LEU A N 1
ATOM 1389 C CA . LEU A 1 185 ? -9.883 14.352 1.836 1 95.19 185 LEU A CA 1
ATOM 1390 C C . LEU A 1 185 ? -9.234 15.133 2.973 1 95.19 185 LEU A C 1
ATOM 1392 O O . LEU A 1 185 ? -9.578 16.297 3.219 1 95.19 185 LEU A O 1
ATOM 1396 N N . LEU A 1 186 ? -8.266 14.508 3.633 1 93.38 186 LEU A N 1
ATOM 1397 C CA . LEU A 1 186 ? -7.547 15.203 4.699 1 93.38 186 LEU A CA 1
ATOM 1398 C C . LEU A 1 186 ? -6.793 16.406 4.152 1 93.38 186 LEU A C 1
ATOM 1400 O O . LEU A 1 186 ? -6.773 17.469 4.777 1 93.38 186 LEU A O 1
ATOM 1404 N N . ASP A 1 187 ? -6.188 16.188 3.025 1 91.25 187 ASP A N 1
ATOM 1405 C CA . ASP A 1 187 ? -5.414 17.25 2.398 1 91.25 187 ASP A CA 1
ATOM 1406 C C . ASP A 1 187 ? -6.316 18.422 1.999 1 91.25 187 ASP A C 1
ATOM 1408 O O . ASP A 1 187 ? -5.938 19.594 2.143 1 91.25 187 ASP A O 1
ATOM 1412 N N . ARG A 1 188 ? -7.484 18.141 1.56 1 87.56 188 ARG A N 1
ATOM 1413 C CA . ARG A 1 188 ? -8.414 19.156 1.071 1 87.56 188 ARG A CA 1
ATOM 1414 C C . ARG A 1 188 ? -9.07 19.906 2.23 1 87.56 188 ARG A C 1
ATOM 1416 O O . ARG A 1 188 ? -9.336 21.109 2.137 1 87.56 188 ARG A O 1
ATOM 1423 N N . LEU A 1 189 ? -9.289 19.281 3.299 1 84.38 189 LEU A N 1
ATOM 1424 C CA . LEU A 1 189 ? -10.016 19.875 4.414 1 84.38 189 LEU A CA 1
ATOM 1425 C C . LEU A 1 189 ? -9.062 20.609 5.344 1 84.38 189 LEU A C 1
ATOM 1427 O O . LEU A 1 189 ? -9.5 21.453 6.141 1 84.38 189 LEU A O 1
ATOM 1431 N N . ASN A 1 190 ? -7.73 20.359 5.277 1 75.25 190 ASN A N 1
ATOM 1432 C CA . ASN A 1 190 ? -6.762 21.094 6.098 1 75.25 190 ASN A CA 1
ATOM 1433 C C . ASN A 1 190 ? -6.352 22.406 5.453 1 75.25 190 ASN A C 1
ATOM 1435 O O . ASN A 1 190 ? -5.66 23.219 6.07 1 75.25 190 ASN A O 1
ATOM 1439 N N . LYS A 1 191 ? -6.785 22.625 4.293 1 68.5 191 LYS A N 1
ATOM 1440 C CA . LYS A 1 191 ? -6.543 23.906 3.629 1 68.5 191 LYS A CA 1
ATOM 1441 C C . LYS A 1 191 ? -7.715 24.859 3.832 1 68.5 191 LYS A C 1
ATOM 1443 O O . LYS A 1 191 ? -7.535 25.969 4.352 1 68.5 191 LYS A O 1
ATOM 1448 N N . MET B 1 1 ? 43.031 33.469 33.438 1 30.97 1 MET B N 1
ATOM 1449 C CA . MET B 1 1 ? 41.812 32.75 33.812 1 30.97 1 MET B CA 1
ATOM 1450 C C . MET B 1 1 ? 40.719 32.938 32.75 1 30.97 1 MET B C 1
ATOM 1452 O O . MET B 1 1 ? 40.281 34.062 32.5 1 30.97 1 MET B O 1
ATOM 1456 N N . ASN B 1 2 ? 40.75 32.281 31.578 1 38.84 2 ASN B N 1
ATOM 1457 C CA . ASN B 1 2 ? 39.969 32.25 30.359 1 38.84 2 ASN B CA 1
ATOM 1458 C C . ASN B 1 2 ? 38.469 32.062 30.656 1 38.84 2 ASN B C 1
ATOM 1460 O O . ASN B 1 2 ? 38.094 31.031 31.234 1 38.84 2 ASN B O 1
ATOM 1464 N N . ARG B 1 3 ? 37.719 33.094 31.031 1 42.16 3 ARG B N 1
ATOM 1465 C CA . ARG B 1 3 ? 36.281 33.094 31.125 1 42.16 3 ARG B CA 1
ATOM 1466 C C . ARG B 1 3 ? 35.625 32.312 30 1 42.16 3 ARG B C 1
ATOM 1468 O O . ARG B 1 3 ? 35.625 32.781 28.844 1 42.16 3 ARG B O 1
ATOM 1475 N N . ARG B 1 4 ? 35.938 31.047 29.891 1 42.84 4 ARG B N 1
ATOM 1476 C CA . ARG B 1 4 ? 35.031 30.234 29.062 1 42.84 4 ARG B CA 1
ATOM 1477 C C . ARG B 1 4 ? 33.594 30.656 29.266 1 42.84 4 ARG B C 1
ATOM 1479 O O . ARG B 1 4 ? 33.062 30.578 30.375 1 42.84 4 ARG B O 1
ATOM 1486 N N . ASN B 1 5 ? 33.156 31.828 28.719 1 38.16 5 ASN B N 1
ATOM 1487 C CA . ASN B 1 5 ? 31.75 32.125 28.547 1 38.16 5 ASN B CA 1
ATOM 1488 C C . ASN B 1 5 ? 30.922 30.859 28.422 1 38.16 5 ASN B C 1
ATOM 1490 O O . ASN B 1 5 ? 31.078 30.094 27.469 1 38.16 5 ASN B O 1
ATOM 1494 N N . THR B 1 6 ? 30.75 30.016 29.453 1 42.31 6 THR B N 1
ATOM 1495 C CA . THR B 1 6 ? 29.672 29.031 29.516 1 42.31 6 THR B CA 1
ATOM 1496 C C . THR B 1 6 ? 28.422 29.547 28.812 1 42.31 6 THR B C 1
ATOM 1498 O O . THR B 1 6 ? 27.656 30.312 29.391 1 42.31 6 THR B O 1
ATOM 1501 N N . GLU B 1 7 ? 28.531 30.203 27.625 1 41.72 7 GLU B N 1
ATOM 1502 C CA . GLU B 1 7 ? 27.297 30.375 26.891 1 41.72 7 GLU B CA 1
ATOM 1503 C C . GLU B 1 7 ? 26.25 29.344 27.281 1 41.72 7 GLU B C 1
ATOM 1505 O O . GLU B 1 7 ? 26.516 28.141 27.25 1 41.72 7 GLU B O 1
ATOM 1510 N N . LEU B 1 8 ? 25.5 29.453 28.25 1 45.41 8 LEU B N 1
ATOM 1511 C CA . LEU B 1 8 ? 24.266 28.75 28.625 1 45.41 8 LEU B CA 1
ATOM 1512 C C . LEU B 1 8 ? 23.562 28.203 27.391 1 45.41 8 LEU B C 1
ATOM 1514 O O . LEU B 1 8 ? 23.172 28.969 26.516 1 45.41 8 LEU B O 1
ATOM 1518 N N . ALA B 1 9 ? 24.031 27.172 26.781 1 49.78 9 ALA B N 1
ATOM 1519 C CA . ALA B 1 9 ? 23.344 26.406 25.734 1 49.78 9 ALA B CA 1
ATOM 1520 C C . ALA B 1 9 ? 21.828 26.5 25.906 1 49.78 9 ALA B C 1
ATOM 1522 O O . ALA B 1 9 ? 21.297 26.188 26.969 1 49.78 9 ALA B O 1
ATOM 1523 N N . ASN B 1 10 ? 21.188 27.484 25.484 1 52.69 10 ASN B N 1
ATOM 1524 C CA . ASN B 1 10 ? 19.719 27.484 25.438 1 52.69 10 ASN B CA 1
ATOM 1525 C C . ASN B 1 10 ? 19.172 26.078 25.219 1 52.69 10 ASN B C 1
ATOM 1527 O O . ASN B 1 10 ? 19.594 25.391 24.297 1 52.69 10 ASN B O 1
ATOM 1531 N N . PRO B 1 11 ? 18.641 25.406 26.234 1 56.91 11 PRO B N 1
ATOM 1532 C CA . PRO B 1 11 ? 18.062 24.062 26.125 1 56.91 11 PRO B CA 1
ATOM 1533 C C . PRO B 1 11 ? 17.188 23.891 24.891 1 56.91 11 PRO B C 1
ATOM 1535 O O . PRO B 1 11 ? 16.484 24.828 24.484 1 56.91 11 PRO B O 1
ATOM 1538 N N . ILE B 1 12 ? 17.609 23.109 23.922 1 65.19 12 ILE B N 1
ATOM 1539 C CA . ILE B 1 12 ? 16.766 22.734 22.797 1 65.19 12 ILE B CA 1
ATOM 1540 C C . ILE B 1 12 ? 15.328 22.531 23.266 1 65.19 12 ILE B C 1
ATOM 1542 O O . ILE B 1 12 ? 15.086 21.797 24.234 1 65.19 12 ILE B O 1
ATOM 1546 N N . PRO B 1 13 ? 14.406 23.391 22.875 1 78.81 13 PRO B N 1
ATOM 1547 C CA . PRO B 1 13 ? 13 23.203 23.25 1 78.81 13 PRO B CA 1
ATOM 1548 C C . PRO B 1 13 ? 12.547 21.75 23.125 1 78.81 13 PRO B C 1
ATOM 1550 O O . PRO B 1 13 ? 13.039 21.016 22.266 1 78.81 13 PRO B O 1
ATOM 1553 N N . GLN B 1 14 ? 11.992 21.219 24.125 1 82.19 14 GLN B N 1
ATOM 1554 C CA . GLN B 1 14 ? 11.484 19.859 24.203 1 82.19 14 GLN B CA 1
ATOM 1555 C C . GLN B 1 14 ? 10.812 19.453 22.891 1 82.19 14 GLN B C 1
ATOM 1557 O O . GLN B 1 14 ? 10.938 18.297 22.453 1 82.19 14 GLN B O 1
ATOM 1562 N N . ALA B 1 15 ? 10.141 20.344 22.219 1 81 15 ALA B N 1
ATOM 1563 C CA . ALA B 1 15 ? 9.484 20.078 20.953 1 81 15 ALA B CA 1
ATOM 1564 C C . ALA B 1 15 ? 10.508 19.734 19.859 1 81 15 ALA B C 1
ATOM 1566 O O . ALA B 1 15 ? 10.273 18.859 19.031 1 81 15 ALA B O 1
ATOM 1567 N N . ALA B 1 16 ? 11.602 20.391 19.906 1 82.38 16 ALA B N 1
ATOM 1568 C CA . ALA B 1 16 ? 12.656 20.156 18.922 1 82.38 16 ALA B CA 1
ATOM 1569 C C . ALA B 1 16 ? 13.32 18.797 19.156 1 82.38 16 ALA B C 1
ATOM 1571 O O . ALA B 1 16 ? 13.688 18.109 18.203 1 82.38 16 ALA B O 1
ATOM 1572 N N . LEU B 1 17 ? 13.461 18.438 20.328 1 86 17 LEU B N 1
ATOM 1573 C CA . LEU B 1 17 ? 14.062 17.156 20.656 1 86 17 LEU B CA 1
ATOM 1574 C C . LEU B 1 17 ? 13.148 16 20.234 1 86 17 LEU B C 1
ATOM 1576 O O . LEU B 1 17 ? 13.617 15.008 19.672 1 86 17 LEU B O 1
ATOM 1580 N N . ARG B 1 18 ? 11.883 16.141 20.516 1 88.75 18 ARG B N 1
ATOM 1581 C CA . ARG B 1 18 ? 10.93 15.117 20.109 1 88.75 18 ARG B CA 1
ATOM 1582 C C . ARG B 1 18 ? 10.906 14.969 18.594 1 88.75 18 ARG B C 1
ATOM 1584 O O . ARG B 1 18 ? 10.883 13.852 18.078 1 88.75 18 ARG B O 1
ATOM 1591 N N . ALA B 1 19 ? 10.906 16.078 17.984 1 89.38 19 ALA B N 1
ATOM 1592 C CA . ALA B 1 19 ? 10.938 16.062 16.516 1 89.38 19 ALA B CA 1
ATOM 1593 C C . ALA B 1 19 ? 12.211 15.383 16.016 1 89.38 19 ALA B C 1
ATOM 1595 O O . ALA B 1 19 ? 12.172 14.625 15.039 1 89.38 19 ALA B O 1
ATOM 1596 N N . SER B 1 20 ? 13.312 15.703 16.641 1 91.25 20 SER B N 1
ATOM 1597 C CA . SER B 1 20 ? 14.594 15.117 16.266 1 91.25 20 SER B CA 1
ATOM 1598 C C . SER B 1 20 ? 14.562 13.594 16.406 1 91.25 20 SER B C 1
ATOM 1600 O O . SER B 1 20 ? 15.016 12.867 15.523 1 91.25 20 SER B O 1
ATOM 1602 N N . VAL B 1 21 ? 14.047 13.148 17.438 1 92.31 21 VAL B N 1
ATOM 1603 C CA . VAL B 1 21 ? 13.992 11.711 17.703 1 92.31 21 VAL B CA 1
ATOM 1604 C C . VAL B 1 21 ? 13.062 11.039 16.703 1 92.31 21 VAL B C 1
ATOM 1606 O O . VAL B 1 21 ? 13.391 9.984 16.156 1 92.31 21 VAL B O 1
ATOM 1609 N N . ASP B 1 22 ? 11.914 11.633 16.469 1 93.69 22 ASP B N 1
ATOM 1610 C CA . ASP B 1 22 ? 10.969 11.078 15.5 1 93.69 22 ASP B CA 1
ATOM 1611 C C . ASP B 1 22 ? 11.586 11.008 14.102 1 93.69 22 ASP B C 1
ATOM 1613 O O . ASP B 1 22 ? 11.516 9.969 13.445 1 93.69 22 ASP B O 1
ATOM 1617 N N . LEU B 1 23 ? 12.211 12.07 13.742 1 95.06 23 LEU B N 1
ATOM 1618 C CA . LEU B 1 23 ? 12.812 12.125 12.414 1 95.06 23 LEU B CA 1
ATOM 1619 C C . LEU B 1 23 ? 13.93 11.102 12.273 1 95.06 23 LEU B C 1
ATOM 1621 O O . LEU B 1 23 ? 14.008 10.398 11.266 1 95.06 23 LEU B O 1
ATOM 1625 N N . THR B 1 24 ? 14.68 10.922 13.227 1 95.25 24 THR B N 1
ATOM 1626 C CA . THR B 1 24 ? 15.805 9.992 13.156 1 95.25 24 THR B CA 1
ATOM 1627 C C . THR B 1 24 ? 15.32 8.547 13.203 1 95.25 24 THR B C 1
ATOM 1629 O O . THR B 1 24 ? 15.797 7.699 12.453 1 95.25 24 THR B O 1
ATOM 1632 N N . THR B 1 25 ? 14.391 8.281 14.102 1 95.81 25 THR B N 1
ATOM 1633 C CA . THR B 1 25 ? 13.898 6.918 14.273 1 95.81 25 THR B CA 1
ATOM 1634 C C . THR B 1 25 ? 13.164 6.449 13.016 1 95.81 25 THR B C 1
ATOM 1636 O O . THR B 1 25 ? 13.508 5.414 12.445 1 95.81 25 THR B O 1
ATOM 1639 N N . TRP B 1 26 ? 12.227 7.23 12.57 1 95.81 26 TRP B N 1
ATOM 1640 C CA . TRP B 1 26 ? 11.414 6.836 11.422 1 95.81 26 TRP B CA 1
ATOM 1641 C C . TRP B 1 26 ? 12.203 6.984 10.125 1 95.81 26 TRP B C 1
ATOM 1643 O O . TRP B 1 26 ? 11.961 6.254 9.164 1 95.81 26 TRP B O 1
ATOM 1653 N N . GLY B 1 27 ? 13.133 7.945 10.117 1 95.94 27 GLY B N 1
ATOM 1654 C CA . GLY B 1 27 ? 14.062 7.984 9 1 95.94 27 GLY B CA 1
ATOM 1655 C C . GLY B 1 27 ? 14.93 6.738 8.898 1 95.94 27 GLY B C 1
ATOM 1656 O O . GLY B 1 27 ? 15.141 6.207 7.809 1 95.94 27 GLY B O 1
ATOM 1657 N N . ASN B 1 28 ? 15.383 6.277 10.062 1 96.62 28 ASN B N 1
ATOM 1658 C CA . ASN B 1 28 ? 16.219 5.082 10.109 1 96.62 28 ASN B CA 1
ATOM 1659 C C . ASN B 1 28 ? 15.43 3.836 9.711 1 96.62 28 ASN B C 1
ATOM 1661 O O . ASN B 1 28 ? 15.922 3.006 8.945 1 96.62 28 ASN B O 1
ATOM 1665 N N . ILE B 1 29 ? 14.266 3.707 10.203 1 96.31 29 ILE B N 1
ATOM 1666 C CA . ILE B 1 29 ? 13.422 2.561 9.883 1 96.31 29 ILE B CA 1
ATOM 1667 C C . ILE B 1 29 ? 13.117 2.547 8.383 1 96.31 29 ILE B C 1
ATOM 1669 O O . ILE B 1 29 ? 13.312 1.528 7.715 1 96.31 29 ILE B O 1
ATOM 1673 N N . GLY B 1 30 ? 12.703 3.695 7.91 1 97.06 30 GLY B N 1
ATOM 1674 C CA . GLY B 1 30 ? 12.43 3.791 6.484 1 97.06 30 GLY B CA 1
ATOM 1675 C C . GLY B 1 30 ? 13.641 3.465 5.625 1 97.06 30 GLY B C 1
ATOM 1676 O O . GLY B 1 30 ? 13.531 2.707 4.66 1 97.06 30 GLY B O 1
ATOM 1677 N N . PHE B 1 31 ? 14.75 3.947 6.039 1 97.06 31 PHE B N 1
ATOM 1678 C CA . PHE B 1 31 ? 15.969 3.77 5.27 1 97.06 31 PHE B CA 1
ATOM 1679 C C . PHE B 1 31 ? 16.344 2.297 5.184 1 97.06 31 PHE B C 1
ATOM 1681 O O . PHE B 1 31 ? 16.562 1.766 4.09 1 97.06 31 PHE B O 1
ATOM 1688 N N . TRP B 1 32 ? 16.328 1.604 6.281 1 97.19 32 TRP B N 1
ATOM 1689 C CA . TRP B 1 32 ? 16.828 0.233 6.312 1 97.19 32 TRP B CA 1
ATOM 1690 C C . TRP B 1 32 ? 15.836 -0.722 5.656 1 97.19 32 TRP B C 1
ATOM 1692 O O . TRP B 1 32 ? 16.234 -1.632 4.926 1 97.19 32 TRP B O 1
ATOM 1702 N N . VAL B 1 33 ? 14.602 -0.541 5.898 1 97.5 33 VAL B N 1
ATOM 1703 C CA . VAL B 1 33 ? 13.602 -1.407 5.293 1 97.5 33 VAL B CA 1
ATOM 1704 C C . VAL B 1 33 ? 13.586 -1.203 3.781 1 97.5 33 VAL B C 1
ATOM 1706 O O . VAL B 1 33 ? 13.57 -2.172 3.02 1 97.5 33 VAL B O 1
ATOM 1709 N N . GLN B 1 34 ? 13.672 0.041 3.377 1 98.12 34 GLN B N 1
ATOM 1710 C CA . GLN B 1 34 ? 13.625 0.341 1.949 1 98.12 34 GLN B CA 1
ATOM 1711 C C . GLN B 1 34 ? 14.883 -0.162 1.239 1 98.12 34 GLN B C 1
ATOM 1713 O O . GLN B 1 34 ? 14.797 -0.761 0.166 1 98.12 34 GLN B O 1
ATOM 1718 N N . ILE B 1 35 ? 15.977 -0.021 1.821 1 97.5 35 ILE B N 1
ATOM 1719 C CA . ILE B 1 35 ? 17.203 -0.394 1.132 1 97.5 35 ILE B CA 1
ATOM 1720 C C . ILE B 1 35 ? 17.328 -1.915 1.067 1 97.5 35 ILE B C 1
ATOM 1722 O O . ILE B 1 35 ? 17.75 -2.469 0.055 1 97.5 35 ILE B O 1
ATOM 1726 N N . VAL B 1 36 ? 16.953 -2.613 2.17 1 97.62 36 VAL B N 1
ATOM 1727 C CA . VAL B 1 36 ? 17.047 -4.07 2.205 1 97.62 36 VAL B CA 1
ATOM 1728 C C . VAL B 1 36 ? 16.047 -4.676 1.232 1 97.62 36 VAL B C 1
ATOM 1730 O O . VAL B 1 36 ? 16.406 -5.473 0.364 1 97.62 36 VAL B O 1
ATOM 1733 N N . LEU B 1 37 ? 14.828 -4.273 1.313 1 97.06 37 LEU B N 1
ATOM 1734 C CA . LEU B 1 37 ? 13.797 -4.82 0.437 1 97.06 37 LEU B CA 1
ATOM 1735 C C . LEU B 1 37 ? 14.008 -4.352 -1.001 1 97.06 37 LEU B C 1
ATOM 1737 O O . LEU B 1 37 ? 13.711 -5.09 -1.945 1 97.06 37 LEU B O 1
ATOM 1741 N N . GLY B 1 38 ? 14.469 -3.111 -1.114 1 96.75 38 GLY B N 1
ATOM 1742 C CA . GLY B 1 38 ? 14.812 -2.627 -2.441 1 96.75 38 GLY B CA 1
ATOM 1743 C C . GLY B 1 38 ? 15.898 -3.443 -3.109 1 96.75 38 GLY B C 1
ATOM 1744 O O . GLY B 1 38 ? 15.789 -3.783 -4.289 1 96.75 38 GLY B O 1
ATOM 1745 N N . ALA B 1 39 ? 16.906 -3.822 -2.354 1 96.5 39 ALA B N 1
ATOM 1746 C CA . ALA B 1 39 ? 17.984 -4.645 -2.885 1 96.5 39 ALA B CA 1
ATOM 1747 C C . ALA B 1 39 ? 17.484 -6.016 -3.318 1 96.5 39 ALA B C 1
ATOM 1749 O O . ALA B 1 39 ? 17.797 -6.488 -4.41 1 96.5 39 ALA B O 1
ATOM 1750 N N . PHE B 1 40 ? 16.641 -6.617 -2.475 1 94.19 40 PHE B N 1
ATOM 1751 C CA . PHE B 1 40 ? 16.047 -7.906 -2.83 1 94.19 40 PHE B CA 1
ATOM 1752 C C . PHE B 1 40 ? 15.188 -7.777 -4.078 1 94.19 40 PHE B C 1
ATOM 1754 O O . PHE B 1 40 ? 15.172 -8.672 -4.926 1 94.19 40 PHE B O 1
ATOM 1761 N N . SER B 1 41 ? 14.492 -6.68 -4.18 1 94.62 41 SER B N 1
ATOM 1762 C CA . SER B 1 41 ? 13.625 -6.469 -5.336 1 94.62 41 SER B CA 1
ATOM 1763 C C . SER B 1 41 ? 14.445 -6.359 -6.621 1 94.62 41 SER B C 1
ATOM 1765 O O . SER B 1 41 ? 14.094 -6.965 -7.637 1 94.62 41 SER B O 1
ATOM 1767 N N . VAL B 1 42 ? 15.547 -5.652 -6.586 1 93.5 42 VAL B N 1
ATOM 1768 C CA . VAL B 1 42 ? 16.391 -5.465 -7.762 1 93.5 42 VAL B CA 1
ATOM 1769 C C . VAL B 1 42 ? 17 -6.797 -8.18 1 93.5 42 VAL B C 1
ATOM 1771 O O . VAL B 1 42 ? 16.984 -7.148 -9.367 1 93.5 42 VAL B O 1
ATOM 1774 N N . VAL B 1 43 ? 17.422 -7.566 -7.234 1 91.44 43 VAL B N 1
ATOM 1775 C CA . VAL B 1 43 ? 18.062 -8.852 -7.516 1 91.44 43 VAL B CA 1
ATOM 1776 C C . VAL B 1 43 ? 17.047 -9.812 -8.125 1 91.44 43 VAL B C 1
ATOM 1778 O O . VAL B 1 43 ? 17.297 -10.422 -9.164 1 91.44 43 VAL B O 1
ATOM 1781 N N . THR B 1 44 ? 15.891 -9.914 -7.457 1 88.69 44 THR B N 1
ATOM 1782 C CA . THR B 1 44 ? 14.875 -10.836 -7.953 1 88.69 44 THR B CA 1
ATOM 1783 C C . THR B 1 44 ? 14.359 -10.391 -9.32 1 88.69 44 THR B C 1
ATOM 1785 O O . THR B 1 44 ? 14.117 -11.227 -10.195 1 88.69 44 THR B O 1
ATOM 1788 N N . PHE B 1 45 ? 14.258 -9.086 -9.523 1 86.31 45 PHE B N 1
ATOM 1789 C CA . PHE B 1 45 ? 13.805 -8.547 -10.805 1 86.31 45 PHE B CA 1
ATOM 1790 C C . PHE B 1 45 ? 14.82 -8.852 -11.906 1 86.31 45 PHE B C 1
ATOM 1792 O O . PHE B 1 45 ? 14.438 -9.188 -13.031 1 86.31 45 PHE B O 1
ATOM 1799 N N . LEU B 1 46 ? 16.062 -8.812 -11.656 1 85.62 46 LEU B N 1
ATOM 1800 C CA . LEU B 1 46 ? 17.109 -9.109 -12.625 1 85.62 46 LEU B CA 1
ATOM 1801 C C . LEU B 1 46 ? 17.078 -10.578 -13.023 1 85.62 46 LEU B C 1
ATOM 1803 O O . LEU B 1 46 ? 17.172 -10.906 -14.211 1 85.62 46 LEU B O 1
ATOM 1807 N N . PHE B 1 47 ? 16.891 -11.406 -12.109 1 82.44 47 PHE B N 1
ATOM 1808 C CA . PHE B 1 47 ? 16.797 -12.828 -12.414 1 82.44 47 PHE B CA 1
ATOM 1809 C C . PHE B 1 47 ? 15.562 -13.133 -13.242 1 82.44 47 PHE B C 1
ATOM 1811 O O . PHE B 1 47 ? 15.609 -13.953 -14.164 1 82.44 47 PHE B O 1
ATOM 1818 N N . ALA B 1 48 ? 14.453 -12.484 -12.891 1 78.88 48 ALA B N 1
ATOM 1819 C CA . ALA B 1 48 ? 13.227 -12.664 -13.664 1 78.88 48 ALA B CA 1
ATOM 1820 C C . ALA B 1 48 ? 13.391 -12.125 -15.086 1 78.88 48 ALA B C 1
ATOM 1822 O O . ALA B 1 48 ? 12.906 -12.727 -16.047 1 78.88 48 ALA B O 1
ATOM 1823 N N . GLY B 1 49 ? 14.008 -10.953 -15.273 1 73.88 49 GLY B N 1
ATOM 1824 C CA . GLY B 1 49 ? 14.219 -10.312 -16.562 1 73.88 49 GLY B CA 1
ATOM 1825 C C . GLY B 1 49 ? 15.094 -11.133 -17.5 1 73.88 49 GLY B C 1
ATOM 1826 O O . GLY B 1 49 ? 14.852 -11.172 -18.703 1 73.88 49 GLY B O 1
ATOM 1827 N N . PHE B 1 50 ? 15.977 -11.727 -17.016 1 65.94 50 PHE B N 1
ATOM 1828 C CA . PHE B 1 50 ? 16.859 -12.547 -17.844 1 65.94 50 PHE B CA 1
ATOM 1829 C C . PHE B 1 50 ? 16.109 -13.734 -18.438 1 65.94 50 PHE B C 1
ATOM 1831 O O . PHE B 1 50 ? 16.406 -14.172 -19.547 1 65.94 50 PHE B O 1
ATOM 1838 N N . SER B 1 51 ? 15.086 -14.047 -17.812 1 60.25 51 SER B N 1
ATOM 1839 C CA . SER B 1 51 ? 14.312 -15.164 -18.359 1 60.25 51 SER B CA 1
ATOM 1840 C C . SER B 1 51 ? 13.336 -14.695 -19.422 1 60.25 51 SER B C 1
ATOM 1842 O O . SER B 1 51 ? 12.844 -15.5 -20.219 1 60.25 51 SER B O 1
ATOM 1844 N N . LEU B 1 52 ? 12.93 -13.414 -19.328 1 59.88 52 LEU B N 1
ATOM 1845 C CA . LEU B 1 52 ? 12.008 -12.836 -20.297 1 59.88 52 LEU B CA 1
ATOM 1846 C C . LEU B 1 52 ? 12.617 -12.844 -21.688 1 59.88 52 LEU B C 1
ATOM 1848 O O . LEU B 1 52 ? 11.891 -12.75 -22.688 1 59.88 52 LEU B O 1
ATOM 1852 N N . SER B 1 53 ? 13.82 -12.906 -21.672 1 57.34 53 SER B N 1
ATOM 1853 C CA . SER B 1 53 ? 14.484 -12.906 -22.969 1 57.34 53 SER B CA 1
ATOM 1854 C C . SER B 1 53 ? 14.594 -14.32 -23.531 1 57.34 53 SER B C 1
ATOM 1856 O O . SER B 1 53 ? 15.055 -14.516 -24.656 1 57.34 53 SER B O 1
ATOM 1858 N N . GLY B 1 54 ? 14.062 -15.211 -22.828 1 59.06 54 GLY B N 1
ATOM 1859 C CA . GLY B 1 54 ? 14.18 -16.562 -23.328 1 59.06 54 GLY B CA 1
ATOM 1860 C C . GLY B 1 54 ? 12.922 -17.062 -24.016 1 59.06 54 GLY B C 1
ATOM 1861 O O . GLY B 1 54 ? 11.922 -16.359 -24.078 1 59.06 54 GLY B O 1
ATOM 1862 N N . PRO B 1 55 ? 13.039 -18.094 -24.875 1 56.56 55 PRO B N 1
ATOM 1863 C CA . PRO B 1 55 ? 11.922 -18.688 -25.609 1 56.56 55 PRO B CA 1
ATOM 1864 C C . PRO B 1 55 ? 10.734 -19.016 -24.703 1 56.56 55 PRO B C 1
ATOM 1866 O O . PRO B 1 55 ? 9.602 -19.125 -25.188 1 56.56 55 PRO B O 1
ATOM 1869 N N . ASN B 1 56 ? 10.961 -19.047 -23.406 1 58.12 56 ASN B 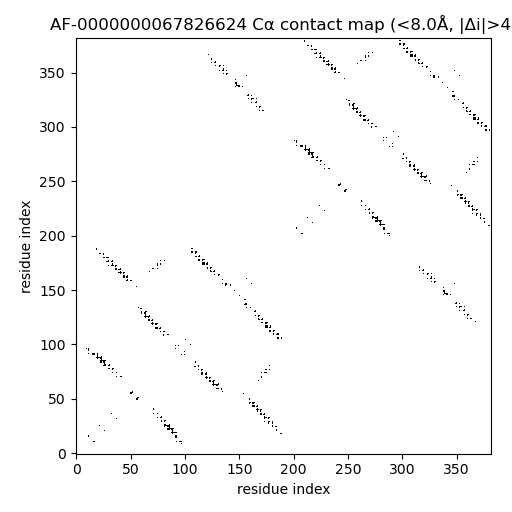N 1
ATOM 1870 C CA . 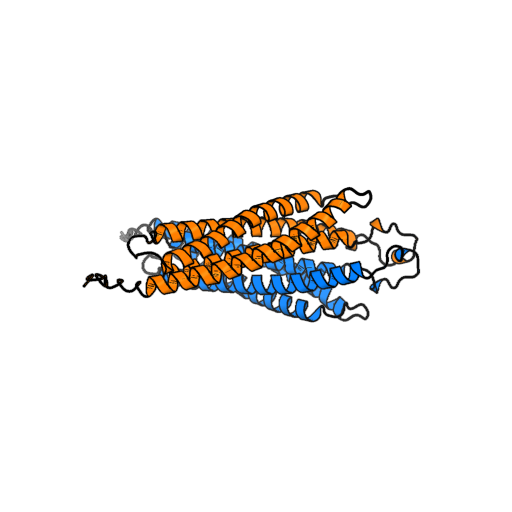ASN B 1 56 ? 9.914 -19.453 -22.469 1 58.12 56 ASN B CA 1
ATOM 1871 C C . ASN B 1 56 ? 9.273 -18.25 -21.781 1 58.12 56 ASN B C 1
ATOM 1873 O O . ASN B 1 56 ? 8.609 -18.391 -20.75 1 58.12 56 ASN B O 1
ATOM 1877 N N . ARG B 1 57 ? 9.289 -17.188 -22.625 1 60.28 57 ARG B N 1
ATOM 1878 C CA . ARG B 1 57 ? 8.805 -15.938 -22.047 1 60.28 57 ARG B CA 1
ATOM 1879 C C . ARG B 1 57 ? 7.277 -15.914 -22.016 1 60.28 57 ARG B C 1
ATOM 1881 O O . ARG B 1 57 ? 6.621 -16.344 -22.953 1 60.28 57 ARG B O 1
ATOM 1888 N N . THR B 1 58 ? 6.824 -15.648 -20.828 1 66.19 58 THR B N 1
ATOM 1889 C CA . THR B 1 58 ? 5.387 -15.406 -20.734 1 66.19 58 THR B CA 1
ATOM 1890 C C . THR B 1 58 ? 5.008 -14.109 -21.438 1 66.19 58 THR B C 1
ATOM 1892 O O . THR B 1 58 ? 5.531 -13.047 -21.109 1 66.19 58 THR B O 1
ATOM 1895 N N . THR B 1 59 ? 4.254 -14.141 -22.484 1 64.44 59 THR B N 1
ATOM 1896 C CA . THR B 1 59 ? 3.838 -12.992 -23.281 1 64.44 59 THR B CA 1
ATOM 1897 C C . THR B 1 59 ? 2.895 -12.094 -22.484 1 64.44 59 THR B C 1
ATOM 1899 O O . THR B 1 59 ? 2.041 -12.586 -21.734 1 64.44 59 THR B O 1
ATOM 1902 N N . GLY B 1 60 ? 3.057 -10.734 -22.531 1 67.12 60 GLY B N 1
ATOM 1903 C CA . GLY B 1 60 ? 2.125 -9.789 -21.922 1 67.12 60 GLY B CA 1
ATOM 1904 C C . GLY B 1 60 ? 2.613 -9.219 -20.609 1 67.12 60 GLY B C 1
ATOM 1905 O O . GLY B 1 60 ? 2.07 -8.234 -20.109 1 67.12 60 GLY B O 1
ATOM 1906 N N . ILE B 1 61 ? 3.703 -9.867 -20.172 1 74.12 61 ILE B N 1
ATOM 1907 C CA . ILE B 1 61 ? 4.168 -9.469 -18.844 1 74.12 61 ILE B CA 1
ATOM 1908 C C . ILE B 1 61 ? 4.969 -8.172 -18.938 1 74.12 61 ILE B C 1
ATOM 1910 O O . ILE B 1 61 ? 5.273 -7.547 -17.922 1 74.12 61 ILE B O 1
ATOM 1914 N N . GLU B 1 62 ? 5.121 -7.625 -20.141 1 76.75 62 GLU B N 1
ATOM 1915 C CA . GLU B 1 62 ? 6.012 -6.488 -20.375 1 76.75 62 GLU B CA 1
ATOM 1916 C C . GLU B 1 62 ? 5.504 -5.238 -19.672 1 76.75 62 GLU B C 1
ATOM 1918 O O . GLU B 1 62 ? 6.293 -4.465 -19.125 1 76.75 62 GLU B O 1
ATOM 1923 N N . ALA B 1 63 ? 4.199 -5.016 -19.734 1 79.19 63 ALA B N 1
ATOM 1924 C CA . ALA B 1 63 ? 3.639 -3.848 -19.062 1 79.19 63 ALA B CA 1
ATOM 1925 C C . ALA B 1 63 ? 3.855 -3.928 -17.547 1 79.19 63 ALA B C 1
ATOM 1927 O O . ALA B 1 63 ? 4.113 -2.914 -16.891 1 79.19 63 ALA B O 1
ATOM 1928 N N . GLY B 1 64 ? 3.756 -5.086 -17.047 1 84.38 64 GLY B N 1
ATOM 1929 C CA . GLY B 1 64 ? 4.008 -5.285 -15.625 1 84.38 64 GLY B CA 1
ATOM 1930 C C . GLY B 1 64 ? 5.457 -5.035 -15.234 1 84.38 64 GLY B C 1
ATOM 1931 O O . GLY B 1 64 ? 5.73 -4.418 -14.211 1 84.38 64 GLY B O 1
ATOM 1932 N N . ILE B 1 65 ? 6.27 -5.352 -16.156 1 82 65 ILE B N 1
ATOM 1933 C CA . ILE B 1 65 ? 7.699 -5.18 -15.906 1 82 65 ILE B CA 1
ATOM 1934 C C . ILE B 1 65 ? 8.055 -3.693 -15.945 1 82 65 ILE B C 1
ATOM 1936 O O . ILE B 1 65 ? 8.844 -3.219 -15.125 1 82 65 ILE B O 1
ATOM 1940 N N . LEU B 1 66 ? 7.484 -3.02 -16.875 1 86.5 66 LEU B N 1
ATOM 1941 C CA . LEU B 1 66 ? 7.723 -1.583 -16.953 1 86.5 66 LEU B CA 1
ATOM 1942 C C . LEU B 1 66 ? 7.254 -0.88 -15.68 1 86.5 66 LEU B C 1
ATOM 1944 O O . LEU B 1 66 ? 7.965 -0.03 -15.141 1 86.5 66 LEU B O 1
ATOM 1948 N N . SER B 1 67 ? 6.102 -1.273 -15.297 1 91.69 67 SER B N 1
ATOM 1949 C CA . SER B 1 67 ? 5.562 -0.682 -14.078 1 91.69 67 SER B CA 1
ATOM 1950 C C . SER B 1 67 ? 6.457 -0.979 -12.875 1 91.69 67 SER B C 1
ATOM 1952 O O . SER B 1 67 ? 6.699 -0.102 -12.047 1 91.69 67 SER B O 1
ATOM 1954 N N . ALA B 1 68 ? 6.938 -2.184 -12.828 1 90.31 68 ALA B N 1
ATOM 1955 C CA . ALA B 1 68 ? 7.84 -2.57 -11.75 1 90.31 68 ALA B CA 1
ATOM 1956 C C . ALA B 1 68 ? 9.133 -1.753 -11.789 1 90.31 68 ALA B C 1
ATOM 1958 O O . ALA B 1 68 ? 9.633 -1.316 -10.758 1 90.31 68 ALA B O 1
ATOM 1959 N N . PHE B 1 69 ? 9.609 -1.545 -12.961 1 90.19 69 PHE B N 1
ATOM 1960 C CA . PHE B 1 69 ? 10.836 -0.774 -13.133 1 90.19 69 PHE B CA 1
ATOM 1961 C C . PHE B 1 69 ? 10.648 0.656 -12.633 1 90.19 69 PHE B C 1
ATOM 1963 O O . PHE B 1 69 ? 11.477 1.172 -11.883 1 90.19 69 PHE B O 1
ATOM 1970 N N . ILE B 1 70 ? 9.602 1.26 -12.992 1 95.81 70 ILE B N 1
ATOM 1971 C CA . ILE B 1 70 ? 9.305 2.623 -12.57 1 95.81 70 ILE B CA 1
ATOM 1972 C C . ILE B 1 70 ? 9.188 2.676 -11.047 1 95.81 70 ILE B C 1
ATOM 1974 O O . ILE B 1 70 ? 9.695 3.602 -10.414 1 95.81 70 ILE B O 1
ATOM 1978 N N . SER B 1 71 ? 8.547 1.675 -10.5 1 97.69 71 SER B N 1
ATOM 1979 C CA . SER B 1 71 ? 8.359 1.646 -9.055 1 97.69 71 SER B CA 1
ATOM 1980 C C . SER B 1 71 ? 9.703 1.553 -8.328 1 97.69 71 SER B C 1
ATOM 1982 O O . SER B 1 71 ? 9.898 2.186 -7.293 1 97.69 71 SER B O 1
ATOM 1984 N N . ILE B 1 72 ? 10.609 0.829 -8.891 1 96.44 72 ILE B N 1
ATOM 1985 C CA . ILE B 1 72 ? 11.922 0.658 -8.266 1 96.44 72 ILE B CA 1
ATOM 1986 C C . ILE B 1 72 ? 12.703 1.97 -8.336 1 96.44 72 ILE B C 1
ATOM 1988 O O . ILE B 1 72 ? 13.391 2.342 -7.383 1 96.44 72 ILE B O 1
ATOM 1992 N N . VAL B 1 73 ? 12.594 2.65 -9.406 1 97.19 73 VAL B N 1
ATOM 1993 C CA . VAL B 1 73 ? 13.242 3.953 -9.539 1 97.19 73 VAL B CA 1
ATOM 1994 C C . VAL B 1 73 ? 12.68 4.914 -8.492 1 97.19 73 VAL B C 1
ATOM 1996 O O . VAL B 1 73 ? 13.438 5.609 -7.812 1 97.19 73 VAL B O 1
ATOM 1999 N N . LEU B 1 74 ? 11.375 4.898 -8.383 1 98.44 74 LEU B N 1
ATOM 2000 C CA . LEU B 1 74 ? 10.742 5.75 -7.383 1 98.44 74 LEU B CA 1
ATOM 2001 C C . LEU B 1 74 ? 11.172 5.352 -5.973 1 98.44 74 LEU B C 1
ATOM 2003 O O . LEU B 1 74 ? 11.273 6.203 -5.09 1 98.44 74 LEU B O 1
ATOM 2007 N N . LEU B 1 75 ? 11.422 4.098 -5.828 1 98.5 75 LEU B N 1
ATOM 2008 C CA . LEU B 1 75 ? 11.906 3.641 -4.531 1 98.5 75 LEU B CA 1
ATOM 2009 C C . LEU B 1 75 ? 13.25 4.273 -4.199 1 98.5 75 LEU B C 1
ATOM 2011 O O . LEU B 1 75 ? 13.523 4.59 -3.039 1 98.5 75 LEU B O 1
ATOM 2015 N N . GLY B 1 76 ? 14.07 4.449 -5.203 1 97.94 76 GLY B N 1
ATOM 2016 C CA . GLY B 1 76 ? 15.312 5.176 -4.988 1 97.94 76 GLY B CA 1
ATOM 2017 C C . GLY B 1 76 ? 15.102 6.559 -4.402 1 97.94 76 GLY B C 1
ATOM 2018 O O . GLY B 1 76 ? 15.812 6.961 -3.48 1 97.94 76 GLY B O 1
ATOM 2019 N N . PHE B 1 77 ? 14.125 7.215 -4.898 1 97.88 77 PHE B N 1
ATOM 2020 C CA . PHE B 1 77 ? 13.789 8.523 -4.352 1 97.88 77 PHE B CA 1
ATOM 2021 C C . PHE B 1 77 ? 13.227 8.391 -2.939 1 97.88 77 PHE B C 1
ATOM 2023 O O . PHE B 1 77 ? 13.461 9.258 -2.092 1 97.88 77 PHE B O 1
ATOM 2030 N N . GLY B 1 78 ? 12.445 7.312 -2.738 1 98 78 GLY B N 1
ATOM 2031 C CA . GLY B 1 78 ? 11.992 7.059 -1.38 1 98 78 GLY B CA 1
ATOM 2032 C C . GLY B 1 78 ? 13.125 6.93 -0.383 1 98 78 GLY B C 1
ATOM 2033 O O . GLY B 1 78 ? 13.078 7.516 0.701 1 98 78 GLY B O 1
ATOM 2034 N N . ILE B 1 79 ? 14.086 6.238 -0.75 1 97.81 79 ILE B N 1
ATOM 2035 C CA . ILE B 1 79 ? 15.266 6.043 0.091 1 97.81 79 ILE B CA 1
ATOM 2036 C C . ILE B 1 79 ? 15.953 7.383 0.334 1 97.81 79 ILE B C 1
ATOM 2038 O O . ILE B 1 79 ? 16.391 7.672 1.451 1 97.81 79 ILE B O 1
ATOM 2042 N N . PHE B 1 80 ? 16.078 8.172 -0.687 1 97.38 80 PHE B N 1
ATOM 2043 C CA . PHE B 1 80 ? 16.656 9.5 -0.578 1 97.38 80 PHE B CA 1
ATOM 2044 C C . PHE B 1 80 ? 15.945 10.328 0.488 1 97.38 80 PHE B C 1
ATOM 2046 O O . PHE B 1 80 ? 16.594 10.969 1.317 1 97.38 80 PHE B O 1
ATOM 2053 N N . PHE B 1 81 ? 14.695 10.273 0.48 1 97.06 81 PHE B N 1
ATOM 2054 C CA . PHE B 1 81 ? 13.93 11.07 1.439 1 97.06 81 PHE B CA 1
ATOM 2055 C C . PHE B 1 81 ? 14.078 10.5 2.846 1 97.06 81 PHE B C 1
ATOM 2057 O O . PHE B 1 81 ? 14.133 11.25 3.822 1 97.06 81 PHE B O 1
ATOM 2064 N N . SER B 1 82 ? 14.102 9.219 2.943 1 96.94 82 SER B N 1
ATOM 2065 C CA . SER B 1 82 ? 14.344 8.633 4.258 1 96.94 82 SER B CA 1
ATOM 2066 C C . SER B 1 82 ? 15.688 9.07 4.82 1 96.94 82 SER B C 1
ATOM 2068 O O . SER B 1 82 ? 15.812 9.32 6.023 1 96.94 82 SER B O 1
ATOM 2070 N N . THR B 1 83 ? 16.672 9.148 4.02 1 96.62 83 THR B N 1
ATOM 2071 C CA . THR B 1 83 ? 18 9.625 4.43 1 96.62 83 THR B CA 1
ATOM 2072 C C . THR B 1 83 ? 17.938 11.086 4.863 1 96.62 83 THR B C 1
ATOM 2074 O O . THR B 1 83 ? 18.578 11.477 5.836 1 96.62 83 THR B O 1
ATOM 2077 N N . ARG B 1 84 ? 17.203 11.805 4.117 1 95.94 84 ARG B N 1
ATOM 2078 C CA . ARG B 1 84 ? 17.047 13.219 4.453 1 95.94 84 ARG B CA 1
ATOM 2079 C C . ARG B 1 84 ? 16.375 13.383 5.816 1 95.94 84 ARG B C 1
ATOM 2081 O O . ARG B 1 84 ? 16.766 14.258 6.598 1 95.94 84 ARG B O 1
ATOM 2088 N N . TYR B 1 85 ? 15.359 12.57 6.066 1 96 85 TYR B N 1
ATOM 2089 C CA . TYR B 1 85 ? 14.719 12.609 7.379 1 96 85 TYR B CA 1
ATOM 2090 C C . TYR B 1 85 ? 15.742 12.367 8.484 1 96 85 TYR B C 1
ATOM 2092 O O . TYR B 1 85 ? 15.773 13.102 9.477 1 96 85 TYR B O 1
ATOM 2100 N N . ARG B 1 86 ? 16.5 11.391 8.289 1 95 86 ARG B N 1
ATOM 2101 C CA . ARG B 1 86 ? 17.531 11.023 9.258 1 95 86 ARG B CA 1
ATOM 2102 C C . ARG B 1 86 ? 18.5 12.172 9.492 1 95 86 ARG B C 1
ATOM 2104 O O . ARG B 1 86 ? 18.797 12.508 10.641 1 95 86 ARG B O 1
ATOM 2111 N N . ARG B 1 87 ? 18.953 12.781 8.516 1 93.5 87 ARG B N 1
ATOM 2112 C CA . ARG B 1 87 ? 19.922 13.875 8.602 1 93.5 87 ARG B CA 1
ATOM 2113 C C . ARG B 1 87 ? 19.297 15.094 9.281 1 93.5 87 ARG B C 1
ATOM 2115 O O . ARG B 1 87 ? 19.953 15.75 10.094 1 93.5 87 ARG B O 1
ATOM 2122 N N . LEU B 1 88 ? 18.109 15.352 8.852 1 92.56 88 LEU B N 1
ATOM 2123 C CA . LEU B 1 88 ? 17.406 16.469 9.477 1 92.56 88 LEU B CA 1
ATOM 2124 C C . LEU B 1 88 ? 17.281 16.266 10.977 1 92.56 88 LEU B C 1
ATOM 2126 O O . LEU B 1 88 ? 17.469 17.203 11.758 1 92.56 88 LEU B O 1
ATOM 2130 N N . GLY B 1 89 ? 16.906 15.078 11.344 1 92.81 89 GLY B N 1
ATOM 2131 C CA . GLY B 1 89 ? 16.797 14.773 12.758 1 92.81 89 GLY B CA 1
ATOM 2132 C C . GLY B 1 89 ? 18.094 14.977 13.516 1 92.81 89 GLY B C 1
ATOM 2133 O O . GLY B 1 89 ? 18.109 15.562 14.602 1 92.81 89 GLY B O 1
ATOM 2134 N N . ARG B 1 90 ? 19.188 14.578 12.977 1 90.5 90 ARG B N 1
ATOM 2135 C CA . ARG B 1 90 ? 20.5 14.703 13.602 1 90.5 90 ARG B CA 1
ATOM 2136 C C . AR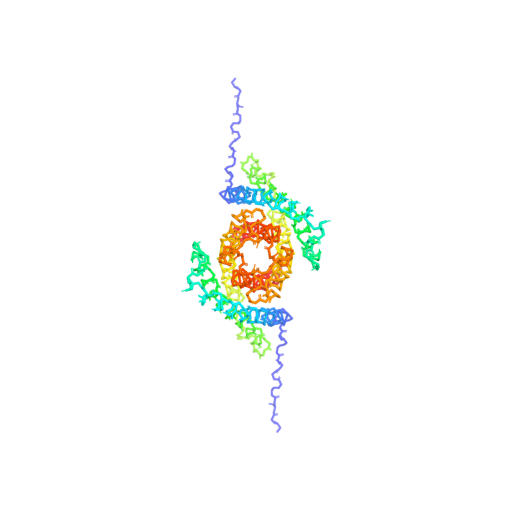G B 1 90 ? 20.906 16.172 13.703 1 90.5 90 ARG B C 1
ATOM 2138 O O . ARG B 1 90 ? 21.469 16.594 14.719 1 90.5 90 ARG B O 1
ATOM 2145 N N . ASN B 1 91 ? 20.625 16.891 12.688 1 89 91 ASN B N 1
ATOM 2146 C CA . ASN B 1 91 ? 20.969 18.312 12.664 1 89 91 ASN B CA 1
ATOM 2147 C C . ASN B 1 91 ? 20.188 19.094 13.719 1 89 91 ASN B C 1
ATOM 2149 O O . ASN B 1 91 ? 20.719 20.031 14.312 1 89 91 ASN B O 1
ATOM 2153 N N . LEU B 1 92 ? 18.953 18.734 13.945 1 85.69 92 LEU B N 1
ATOM 2154 C CA . LEU B 1 92 ? 18.125 19.406 14.945 1 85.69 92 LEU B CA 1
ATOM 2155 C C . LEU B 1 92 ? 18.672 19.156 16.344 1 85.69 92 LEU B C 1
ATOM 2157 O O . LEU B 1 92 ? 18.516 20 17.234 1 85.69 92 LEU B O 1
ATOM 2161 N N . LYS B 1 93 ? 19.25 18.078 16.484 1 82.69 93 LYS B N 1
ATOM 2162 C CA . LYS B 1 93 ? 19.797 17.719 17.781 1 82.69 93 LYS B CA 1
ATOM 2163 C C . LYS B 1 93 ? 21.094 18.484 18.047 1 82.69 93 LYS B C 1
ATOM 2165 O O . LYS B 1 93 ? 21.375 18.875 19.188 1 82.69 93 LYS B O 1
ATOM 2170 N N . ASP B 1 94 ? 21.891 18.719 17.078 1 80.44 94 ASP B N 1
ATOM 2171 C CA . ASP B 1 94 ? 23.25 19.219 17.25 1 80.44 94 ASP B CA 1
ATOM 2172 C C . ASP B 1 94 ? 23.297 20.734 17.078 1 80.44 94 ASP B C 1
ATOM 2174 O O . ASP B 1 94 ? 24.234 21.391 17.562 1 80.44 94 ASP B O 1
ATOM 2178 N N . SER B 1 95 ? 22.375 21.281 16.375 1 68.69 95 SER B N 1
ATOM 2179 C CA . SER B 1 95 ? 22.531 22.672 15.961 1 68.69 95 SER B CA 1
ATOM 2180 C C . SER B 1 95 ? 21.891 23.625 16.969 1 68.69 95 SER B C 1
ATOM 2182 O O . SER B 1 95 ? 20.984 23.234 17.703 1 68.69 95 SER B O 1
ATOM 2184 N N . GLU B 1 96 ? 22.469 24.797 16.953 1 69.19 96 GLU B N 1
ATOM 2185 C CA . GLU B 1 96 ? 21.859 25.875 17.688 1 69.19 96 GLU B CA 1
ATOM 2186 C C . GLU B 1 96 ? 20.453 26.172 17.172 1 69.19 96 GLU B C 1
ATOM 2188 O O . GLU B 1 96 ? 20.188 26.062 15.969 1 69.19 96 GLU B O 1
ATOM 2193 N N . ALA B 1 97 ? 19.594 26.359 18.062 1 64.81 97 ALA B N 1
ATOM 2194 C CA . ALA B 1 97 ? 18.188 26.578 17.781 1 64.81 97 ALA B CA 1
ATOM 2195 C C . ALA B 1 97 ? 18 27.578 16.641 1 64.81 97 ALA B C 1
ATOM 2197 O O . ALA B 1 97 ? 17.047 27.469 15.867 1 64.81 97 ALA B O 1
ATOM 2198 N N . THR B 1 98 ? 18.922 28.516 16.484 1 67.81 98 THR B N 1
ATOM 2199 C CA . THR B 1 98 ? 18.797 29.578 15.492 1 67.81 98 THR B CA 1
ATOM 2200 C C . THR B 1 98 ? 18.984 29.016 14.086 1 67.81 98 THR B C 1
ATOM 2202 O O . THR B 1 98 ? 18.609 29.641 13.102 1 67.81 98 THR B O 1
ATOM 2205 N N . LYS B 1 99 ? 19.453 27.828 13.977 1 73.75 99 LYS B N 1
ATOM 2206 C CA . LYS B 1 99 ? 19.734 27.25 12.672 1 73.75 99 LYS B CA 1
ATOM 2207 C C . LYS B 1 99 ? 18.719 26.172 12.32 1 73.75 99 LYS B C 1
ATOM 2209 O O . LYS B 1 99 ? 18.906 25.422 11.352 1 73.75 99 LYS B O 1
ATOM 2214 N N . HIS B 1 100 ? 17.641 26.172 13.148 1 76.69 100 HIS B N 1
ATOM 2215 C CA . HIS B 1 100 ? 16.625 25.156 12.898 1 76.69 100 HIS B CA 1
ATOM 2216 C C . HIS B 1 100 ? 15.75 25.531 11.711 1 76.69 100 HIS B C 1
ATOM 2218 O O . HIS B 1 100 ? 15.273 26.656 11.617 1 76.69 100 HIS B O 1
ATOM 2224 N N . PRO B 1 101 ? 15.688 24.531 10.812 1 80.38 101 PRO B N 1
ATOM 2225 C CA . PRO B 1 101 ? 14.797 24.797 9.68 1 80.38 101 PRO B CA 1
ATOM 2226 C C . PRO B 1 101 ? 13.359 25.078 10.117 1 80.38 101 PRO B C 1
ATOM 2228 O O . PRO B 1 101 ? 12.953 24.688 11.211 1 80.38 101 PRO B O 1
ATOM 2231 N N . ARG B 1 102 ? 12.766 25.766 9.234 1 86.88 102 ARG B N 1
ATOM 2232 C CA . ARG B 1 102 ? 11.383 26.125 9.516 1 86.88 102 ARG B CA 1
ATOM 2233 C C . ARG B 1 102 ? 10.484 24.891 9.469 1 86.88 102 ARG B C 1
ATOM 2235 O O . ARG B 1 102 ? 10.68 24 8.641 1 86.88 102 ARG B O 1
ATOM 2242 N N . ARG B 1 103 ? 9.609 24.797 10.328 1 88.56 103 ARG B N 1
ATOM 2243 C CA . ARG B 1 103 ? 8.648 23.719 10.414 1 88.56 103 ARG B CA 1
ATOM 2244 C C . ARG B 1 103 ? 7.93 23.516 9.086 1 88.56 103 ARG B C 1
ATOM 2246 O O . ARG B 1 103 ? 7.691 22.375 8.664 1 88.56 103 ARG B O 1
ATOM 2253 N N . ALA B 1 104 ? 7.625 24.531 8.414 1 90.12 104 ALA B N 1
ATOM 2254 C CA . ALA B 1 104 ? 6.926 24.469 7.137 1 90.12 104 ALA B CA 1
ATOM 2255 C C . ALA B 1 104 ? 7.77 23.75 6.086 1 90.12 104 ALA B C 1
ATOM 2257 O O . ALA B 1 104 ? 7.238 23 5.254 1 90.12 104 ALA B O 1
ATOM 2258 N N . ASP B 1 105 ? 9.062 23.969 6.113 1 91.31 105 ASP B N 1
ATOM 2259 C CA . ASP B 1 105 ? 9.969 23.328 5.164 1 91.31 105 ASP B CA 1
ATOM 2260 C C . ASP B 1 105 ? 10.07 21.828 5.438 1 91.31 105 ASP B C 1
ATOM 2262 O O . ASP B 1 105 ? 10.164 21.031 4.508 1 91.31 105 ASP B O 1
ATOM 2266 N N . ILE B 1 106 ? 10.047 21.5 6.723 1 92.75 106 ILE B N 1
ATOM 2267 C CA . ILE B 1 106 ? 10.094 20.094 7.113 1 92.75 106 ILE B CA 1
ATOM 2268 C C . ILE B 1 106 ? 8.828 19.391 6.648 1 92.75 106 ILE B C 1
ATOM 2270 O O . ILE B 1 106 ? 8.891 18.297 6.062 1 92.75 106 ILE B O 1
ATOM 2274 N N . LEU B 1 107 ? 7.711 20.016 6.816 1 93.31 107 LEU B N 1
ATOM 2275 C CA . LEU B 1 107 ? 6.434 19.438 6.422 1 93.31 107 LEU B CA 1
ATOM 2276 C C . LEU B 1 107 ? 6.363 19.266 4.91 1 93.31 107 LEU B C 1
ATOM 2278 O O . LEU B 1 107 ? 5.844 18.266 4.418 1 93.31 107 LEU B O 1
ATOM 2282 N N . LYS B 1 108 ? 6.875 20.219 4.215 1 94.81 108 LYS B N 1
ATOM 2283 C CA . LYS B 1 108 ? 6.902 20.125 2.758 1 94.81 108 LYS B CA 1
ATOM 2284 C C . LYS B 1 108 ? 7.742 18.938 2.303 1 94.81 108 LYS B C 1
ATOM 2286 O O . LYS B 1 108 ? 7.352 18.203 1.393 1 94.81 108 LYS B O 1
ATOM 2291 N N . LEU B 1 109 ? 8.906 18.828 2.93 1 95.38 109 LEU B N 1
ATOM 2292 C CA . LEU B 1 109 ? 9.789 17.703 2.611 1 95.38 109 LEU B CA 1
ATOM 2293 C C . LEU B 1 109 ? 9.102 16.375 2.852 1 95.38 109 LEU B C 1
ATOM 2295 O O . LEU B 1 109 ? 9.172 15.477 2.014 1 95.38 109 LEU B O 1
ATOM 2299 N N . ILE B 1 110 ? 8.422 16.25 3.967 1 96.69 110 ILE B N 1
ATOM 2300 C CA . ILE B 1 110 ? 7.746 15.008 4.34 1 96.69 110 ILE B CA 1
ATOM 2301 C C . ILE B 1 110 ? 6.586 14.742 3.385 1 96.69 110 ILE B C 1
ATOM 2303 O O . ILE B 1 110 ? 6.332 13.594 3.008 1 96.69 110 ILE B O 1
ATOM 2307 N N . ARG B 1 111 ? 5.934 15.734 2.928 1 96.62 111 ARG B N 1
ATOM 2308 C CA . ARG B 1 111 ? 4.82 15.602 1.992 1 96.62 111 ARG B CA 1
ATOM 2309 C C . ARG B 1 111 ? 5.305 15.086 0.64 1 96.62 111 ARG B C 1
ATOM 2311 O O . ARG B 1 111 ? 4.637 14.273 -0.001 1 96.62 111 ARG B O 1
ATOM 2318 N N . ILE B 1 112 ? 6.426 15.625 0.238 1 97.5 112 ILE B N 1
ATOM 2319 C CA . ILE B 1 112 ? 6.992 15.156 -1.022 1 97.5 112 ILE B CA 1
ATOM 2320 C C . ILE B 1 112 ? 7.367 13.68 -0.904 1 97.5 112 ILE B C 1
ATOM 2322 O O . ILE B 1 112 ? 7.086 12.883 -1.806 1 97.5 112 ILE B O 1
ATOM 2326 N N . GLY B 1 113 ? 8.008 13.328 0.211 1 97.81 113 GLY B N 1
ATOM 2327 C CA . GLY B 1 113 ? 8.297 11.922 0.454 1 97.81 113 GLY B CA 1
ATOM 2328 C C . GLY B 1 113 ? 7.059 11.047 0.472 1 97.81 113 GLY B C 1
ATOM 2329 O O . GLY B 1 113 ? 7.074 9.93 -0.057 1 97.81 113 GLY B O 1
ATOM 2330 N N . LEU B 1 114 ? 5.996 11.547 1.032 1 97.88 114 LEU B N 1
ATOM 2331 C CA . LEU B 1 114 ? 4.719 10.836 1.077 1 97.88 114 LEU B CA 1
ATOM 2332 C C . LEU B 1 114 ? 4.195 10.57 -0.331 1 97.88 114 LEU B C 1
ATOM 2334 O O . LEU B 1 114 ? 3.801 9.453 -0.65 1 97.88 114 LEU B O 1
ATOM 2338 N N . ILE B 1 115 ? 4.238 11.562 -1.148 1 97.94 115 ILE B N 1
ATOM 2339 C CA . ILE B 1 115 ? 3.721 11.469 -2.51 1 97.94 115 ILE B CA 1
ATOM 2340 C C . ILE B 1 115 ? 4.562 10.477 -3.312 1 97.94 115 ILE B C 1
ATOM 2342 O O . ILE B 1 115 ? 4.023 9.656 -4.059 1 97.94 115 ILE B O 1
ATOM 2346 N N . ILE B 1 116 ? 5.844 10.555 -3.146 1 98.25 116 ILE B N 1
ATOM 2347 C CA . ILE B 1 116 ? 6.754 9.672 -3.867 1 98.25 116 ILE B CA 1
ATOM 2348 C C . ILE B 1 116 ? 6.449 8.219 -3.514 1 98.25 116 ILE B C 1
ATOM 2350 O O . ILE B 1 116 ? 6.352 7.363 -4.398 1 98.25 116 ILE B O 1
ATOM 2354 N N . ASN B 1 117 ? 6.281 7.957 -2.25 1 98.56 117 ASN B N 1
ATOM 2355 C CA . ASN B 1 117 ? 6.004 6.594 -1.819 1 98.56 117 ASN B CA 1
ATOM 2356 C C . ASN B 1 117 ? 4.602 6.152 -2.221 1 98.56 117 ASN B C 1
ATOM 2358 O O . ASN B 1 117 ? 4.375 4.977 -2.521 1 98.56 117 ASN B O 1
ATOM 2362 N N . LEU B 1 118 ? 3.662 7.059 -2.273 1 98.19 118 LEU B N 1
ATOM 2363 C CA . LEU B 1 118 ? 2.311 6.746 -2.723 1 98.19 118 LEU B CA 1
ATOM 2364 C C . LEU B 1 118 ? 2.301 6.383 -4.203 1 98.19 118 LEU B C 1
ATOM 2366 O O . LEU B 1 118 ? 1.713 5.371 -4.594 1 98.19 118 LEU B O 1
ATOM 2370 N N . VAL B 1 119 ? 2.941 7.172 -4.992 1 97.81 119 VAL B N 1
ATOM 2371 C CA . VAL B 1 119 ? 2.996 6.941 -6.43 1 97.81 119 VAL B CA 1
ATOM 2372 C C . VAL B 1 119 ? 3.791 5.672 -6.723 1 97.81 119 VAL B C 1
ATOM 2374 O O . VAL B 1 119 ? 3.387 4.855 -7.555 1 97.81 119 VAL B O 1
ATOM 2377 N N . GLY B 1 120 ? 4.914 5.562 -6.035 1 98.25 120 GLY B N 1
ATOM 2378 C CA . GLY B 1 120 ? 5.703 4.352 -6.191 1 98.25 120 GLY B CA 1
ATOM 2379 C C . GLY B 1 120 ? 4.941 3.092 -5.816 1 98.25 120 GLY B C 1
ATOM 2380 O O . GLY B 1 120 ? 4.988 2.094 -6.539 1 98.25 120 GLY B O 1
ATOM 2381 N N . MET B 1 121 ? 4.246 3.139 -4.75 1 97.69 121 MET B N 1
ATOM 2382 C CA . MET B 1 121 ? 3.43 2.008 -4.316 1 97.69 121 MET B CA 1
ATOM 2383 C C . MET B 1 121 ? 2.342 1.701 -5.34 1 97.69 121 MET B C 1
ATOM 2385 O O . MET B 1 121 ? 2.088 0.537 -5.652 1 97.69 121 MET B O 1
ATOM 2389 N N . GLY B 1 122 ? 1.69 2.771 -5.809 1 97.38 122 GLY B N 1
ATOM 2390 C CA . GLY B 1 122 ? 0.676 2.588 -6.832 1 97.38 122 GLY B CA 1
ATOM 2391 C C . GLY B 1 122 ? 1.204 1.9 -8.078 1 97.38 122 GLY B C 1
ATOM 2392 O O . GLY B 1 122 ? 0.561 0.996 -8.617 1 97.38 122 GLY B O 1
ATOM 2393 N N . THR B 1 123 ? 2.326 2.32 -8.531 1 96.69 123 THR B N 1
ATOM 2394 C CA . THR B 1 123 ? 2.928 1.725 -9.719 1 96.69 123 THR B CA 1
ATOM 2395 C C . THR B 1 123 ? 3.299 0.267 -9.461 1 96.69 123 THR B C 1
ATOM 2397 O O . THR B 1 123 ? 3.121 -0.586 -10.336 1 96.69 123 THR B O 1
ATOM 2400 N N . ALA B 1 124 ? 3.826 -0.043 -8.273 1 96.75 124 ALA B N 1
ATOM 2401 C CA . ALA B 1 124 ? 4.148 -1.422 -7.914 1 96.75 124 ALA B CA 1
ATOM 2402 C C . ALA B 1 124 ? 2.893 -2.287 -7.883 1 96.75 124 ALA B C 1
ATOM 2404 O O . ALA B 1 124 ? 2.914 -3.439 -8.32 1 96.75 124 ALA B O 1
ATOM 2405 N N . ILE B 1 125 ? 1.851 -1.755 -7.348 1 96.69 125 ILE B N 1
ATOM 2406 C CA . ILE B 1 125 ? 0.584 -2.473 -7.242 1 96.69 125 ILE B CA 1
ATOM 2407 C C . ILE B 1 125 ? 0.052 -2.789 -8.641 1 96.69 125 ILE B C 1
ATOM 2409 O O . ILE B 1 125 ? -0.373 -3.916 -8.906 1 96.69 125 ILE B O 1
ATOM 2413 N N . ILE B 1 126 ? 0.125 -1.83 -9.547 1 94.19 126 ILE B N 1
ATOM 2414 C CA . ILE B 1 126 ? -0.314 -2.029 -10.922 1 94.19 126 ILE B CA 1
ATOM 2415 C C . ILE B 1 126 ? 0.525 -3.123 -11.578 1 94.19 126 ILE B C 1
ATOM 2417 O O . ILE B 1 126 ? -0.015 -4.027 -12.219 1 94.19 126 ILE B O 1
ATOM 2421 N N . GLY B 1 127 ? 1.784 -3.027 -11.414 1 92.69 127 GLY B N 1
ATOM 2422 C CA . GLY B 1 127 ? 2.666 -4.055 -11.945 1 92.69 127 GLY B CA 1
ATOM 2423 C C . GLY B 1 127 ? 2.408 -5.426 -11.352 1 92.69 127 GLY B C 1
ATOM 2424 O O . GLY B 1 127 ? 2.334 -6.418 -12.078 1 92.69 127 GLY B O 1
ATOM 2425 N N . GLY B 1 128 ? 2.287 -5.492 -10.055 1 92.75 128 GLY B N 1
ATOM 2426 C CA . GLY B 1 128 ? 2.006 -6.75 -9.383 1 92.75 128 GLY B CA 1
ATOM 2427 C C . GLY B 1 128 ? 0.689 -7.371 -9.812 1 92.75 128 GLY B C 1
ATOM 2428 O O . GLY B 1 128 ? 0.603 -8.586 -10 1 92.75 128 GLY B O 1
ATOM 2429 N N . ALA B 1 129 ? -0.316 -6.547 -9.969 1 93.19 129 ALA B N 1
ATOM 2430 C CA . ALA B 1 129 ? -1.621 -7.023 -10.422 1 93.19 129 ALA B CA 1
ATOM 2431 C C . ALA B 1 129 ? -1.538 -7.594 -11.836 1 93.19 129 ALA B C 1
ATOM 2433 O O . ALA B 1 129 ? -2.109 -8.648 -12.117 1 93.19 129 ALA B O 1
ATOM 2434 N N . ALA B 1 130 ? -0.836 -6.906 -12.68 1 91.62 130 ALA B N 1
ATOM 2435 C CA . ALA B 1 130 ? -0.677 -7.371 -14.055 1 91.62 130 ALA B CA 1
ATOM 2436 C C . ALA B 1 130 ? 0.1 -8.688 -14.102 1 91.62 130 ALA B C 1
ATOM 2438 O O . ALA B 1 130 ? -0.314 -9.633 -14.773 1 91.62 130 ALA B O 1
ATOM 2439 N N . MET B 1 131 ? 1.189 -8.758 -13.422 1 89.94 131 MET B N 1
ATOM 2440 C CA . MET B 1 131 ? 2.045 -9.945 -13.438 1 89.94 131 MET B CA 1
ATOM 2441 C C . MET B 1 131 ? 1.332 -11.141 -12.82 1 89.94 131 MET B C 1
ATOM 2443 O O . MET B 1 131 ? 1.35 -12.234 -13.383 1 89.94 131 MET B O 1
ATOM 2447 N N . SER B 1 132 ? 0.727 -10.914 -11.656 1 90.94 132 SER B N 1
ATOM 2448 C CA . SER B 1 132 ? 0.023 -12 -10.984 1 90.94 132 SER B CA 1
ATOM 2449 C C . SER B 1 132 ? -1.152 -12.492 -11.82 1 90.94 132 SER B C 1
ATOM 2451 O O . SER B 1 132 ? -1.42 -13.695 -11.875 1 90.94 132 SER B O 1
ATOM 2453 N N . GLY B 1 133 ? -1.833 -11.594 -12.445 1 89.69 133 GLY B N 1
ATOM 2454 C CA . GLY B 1 133 ? -2.934 -11.984 -13.305 1 89.69 133 GLY B CA 1
ATOM 2455 C C . GLY B 1 133 ? -2.494 -12.828 -14.484 1 89.69 133 GLY B C 1
ATOM 2456 O O . GLY B 1 133 ? -3.133 -13.828 -14.812 1 89.69 133 GLY B O 1
ATOM 2457 N N . ILE B 1 134 ? -1.453 -12.461 -15.094 1 89.62 134 ILE B N 1
ATOM 2458 C CA . ILE B 1 134 ? -0.944 -13.18 -16.266 1 89.62 134 ILE B CA 1
ATOM 2459 C C . ILE B 1 134 ? -0.452 -14.562 -15.844 1 89.62 134 ILE B C 1
ATOM 2461 O O . ILE B 1 134 ? -0.715 -15.555 -16.531 1 89.62 134 ILE B O 1
ATOM 2465 N N . VAL B 1 135 ? 0.258 -14.648 -14.773 1 89.12 135 VAL B N 1
ATOM 2466 C CA . VAL B 1 135 ? 0.768 -15.922 -14.289 1 89.12 135 VAL B CA 1
ATOM 2467 C C . VAL B 1 135 ? -0.396 -16.828 -13.883 1 89.12 135 VAL B C 1
ATOM 2469 O O . VAL B 1 135 ? -0.371 -18.031 -14.125 1 89.12 135 VAL B O 1
ATOM 2472 N N . LEU B 1 136 ? -1.382 -16.234 -13.273 1 90.19 136 LEU B N 1
ATOM 2473 C CA . LEU B 1 136 ? -2.582 -17 -12.945 1 90.19 136 LEU B CA 1
ATOM 2474 C C . LEU B 1 136 ? -3.258 -17.531 -14.211 1 90.19 136 LEU B C 1
ATOM 2476 O O . LEU B 1 136 ? -3.697 -18.672 -14.25 1 90.19 136 LEU B O 1
ATOM 2480 N N . GLY B 1 137 ? -3.371 -16.703 -15.195 1 89.25 137 GLY B N 1
ATOM 2481 C CA . GLY B 1 137 ? -3.91 -17.156 -16.469 1 89.25 137 GLY B CA 1
ATOM 2482 C C . GLY B 1 137 ? -3.146 -18.328 -17.062 1 89.25 137 GLY B C 1
ATOM 2483 O O . GLY B 1 137 ? -3.748 -19.25 -17.594 1 89.25 137 GLY B O 1
ATOM 2484 N N . LYS B 1 138 ? -1.881 -18.234 -17 1 85 138 LYS B N 1
ATOM 2485 C CA . LYS B 1 138 ? -1.028 -19.328 -17.453 1 85 138 LYS B CA 1
ATOM 2486 C C . LYS B 1 138 ? -1.349 -20.625 -16.703 1 85 138 LYS B C 1
ATOM 2488 O O . LYS B 1 138 ? -1.453 -21.688 -17.312 1 85 138 LYS B O 1
ATOM 2493 N N . ALA B 1 139 ? -1.496 -20.562 -15.461 1 86.19 139 ALA B N 1
ATOM 2494 C CA . ALA B 1 139 ? -1.792 -21.734 -14.641 1 86.19 139 ALA B CA 1
ATOM 2495 C C . ALA B 1 139 ? -3.176 -22.281 -14.961 1 86.19 139 ALA B C 1
ATOM 2497 O O . ALA B 1 139 ? -3.377 -23.5 -14.969 1 86.19 139 ALA B O 1
ATOM 2498 N N . LEU B 1 140 ? -4.094 -21.438 -15.25 1 86.94 140 LEU B N 1
ATOM 2499 C CA . LEU B 1 140 ? -5.469 -21.844 -15.5 1 86.94 140 LEU B CA 1
ATOM 2500 C C . LEU B 1 140 ? -5.613 -22.438 -16.906 1 86.94 140 LEU B C 1
ATOM 2502 O O . LEU B 1 140 ? -6.582 -23.141 -17.188 1 86.94 140 LEU B O 1
ATOM 2506 N N . SER B 1 141 ? -4.66 -22.172 -17.75 1 84.88 141 SER B N 1
ATOM 2507 C CA . SER B 1 141 ? -4.742 -22.625 -19.141 1 84.88 141 SER B CA 1
ATOM 2508 C C . SER B 1 141 ? -4.227 -24.062 -19.281 1 84.88 141 SER B C 1
ATOM 2510 O O . SER B 1 141 ? -4.395 -24.688 -20.328 1 84.88 141 SER B O 1
ATOM 2512 N N . VAL B 1 142 ? -3.602 -24.594 -18.25 1 77.69 142 VAL B N 1
ATOM 2513 C CA . VAL B 1 142 ? -3.105 -25.969 -18.281 1 77.69 142 VAL B CA 1
ATOM 2514 C C . VAL B 1 142 ? -4.238 -26.938 -17.953 1 77.69 142 VAL B C 1
ATOM 2516 O O . VAL B 1 142 ? -4.785 -26.906 -16.844 1 77.69 142 VAL B O 1
ATOM 2519 N N . PRO B 1 143 ? -4.625 -27.688 -18.969 1 71.44 143 PRO B N 1
ATOM 2520 C CA . PRO B 1 143 ? -5.695 -28.656 -18.719 1 71.44 143 PRO B CA 1
ATOM 2521 C C . PRO B 1 143 ? -5.348 -29.656 -17.625 1 71.44 143 PRO B C 1
ATOM 2523 O O . PRO B 1 143 ? -4.184 -30.016 -17.469 1 71.44 143 PRO B O 1
ATOM 2526 N N . PRO B 1 144 ? -6.395 -29.953 -16.75 1 63.34 144 PRO B N 1
ATOM 2527 C CA . PRO B 1 144 ? -6.148 -30.969 -15.711 1 63.34 144 PRO B CA 1
ATOM 2528 C C . PRO B 1 144 ? -5.613 -32.281 -16.281 1 63.34 144 PRO B C 1
ATOM 2530 O O . PRO B 1 144 ? -6.062 -32.719 -17.344 1 63.34 144 PRO B O 1
ATOM 2533 N N . GLY B 1 145 ? -4.598 -32.875 -15.734 1 60.19 145 GLY B N 1
ATOM 2534 C CA . GLY B 1 145 ? -4.086 -34.156 -16.203 1 60.19 145 GLY B CA 1
ATOM 2535 C C . GLY B 1 145 ? -2.91 -34.031 -17.156 1 60.19 145 GLY B C 1
ATOM 2536 O O . GLY B 1 145 ? -2.348 -35.031 -17.609 1 60.19 145 GLY B O 1
ATOM 2537 N N . THR B 1 146 ? -2.645 -32.844 -17.672 1 56.31 146 THR B N 1
ATOM 2538 C CA . THR B 1 146 ? -1.596 -32.625 -18.656 1 56.31 146 THR B CA 1
ATOM 2539 C C . THR B 1 146 ? -0.228 -33 -18.094 1 56.31 146 THR B C 1
ATOM 2541 O O . THR B 1 146 ? 0.77 -33 -18.812 1 56.31 146 THR B O 1
ATOM 2544 N N . PHE B 1 147 ? 0.013 -33.156 -16.844 1 55.84 147 PHE B N 1
ATOM 2545 C CA . PHE B 1 147 ? 1.354 -33.406 -16.328 1 55.84 147 PHE B CA 1
ATOM 2546 C C . PHE B 1 147 ? 1.944 -34.656 -16.953 1 55.84 147 PHE B C 1
ATOM 2548 O O . PHE B 1 147 ? 3.166 -34.781 -17.062 1 55.84 147 PHE B O 1
ATOM 2555 N N . ALA B 1 148 ? 1.052 -35.594 -17.234 1 51.19 148 ALA B N 1
ATOM 2556 C CA . ALA B 1 148 ? 1.515 -36.906 -17.672 1 51.19 148 ALA B CA 1
ATOM 2557 C C . ALA B 1 148 ? 2.254 -36.812 -19 1 51.19 148 ALA B C 1
ATOM 2559 O O . ALA B 1 148 ? 3.035 -37.688 -19.359 1 51.19 148 ALA B O 1
ATOM 2560 N N . SER B 1 149 ? 1.762 -36 -19.875 1 49.94 149 SER B N 1
ATOM 2561 C CA . SER B 1 149 ? 2.398 -36.125 -21.172 1 49.94 149 SER B CA 1
ATOM 2562 C C . SER B 1 149 ? 3.586 -35.188 -21.297 1 49.94 149 SER B C 1
ATOM 2564 O O . SER B 1 149 ? 3.68 -34.188 -20.578 1 49.94 149 SER B O 1
ATOM 2566 N N . ALA B 1 150 ? 4.688 -35.438 -22.047 1 52.41 150 ALA B N 1
ATOM 2567 C CA . ALA B 1 150 ? 5.875 -34.688 -22.484 1 52.41 150 ALA B CA 1
ATOM 2568 C C . ALA B 1 150 ? 5.582 -33.188 -22.578 1 52.41 150 ALA B C 1
ATOM 2570 O O . ALA B 1 150 ? 5.617 -32.625 -23.672 1 52.41 150 ALA B O 1
ATOM 2571 N N . ALA B 1 151 ? 4.793 -32.625 -21.594 1 56.78 151 ALA B N 1
ATOM 2572 C CA . ALA B 1 151 ? 4.332 -31.266 -21.859 1 56.78 151 ALA B CA 1
ATOM 2573 C C . ALA B 1 151 ? 5.473 -30.25 -21.719 1 56.78 151 ALA B C 1
ATOM 2575 O O . ALA B 1 151 ? 6.438 -30.5 -21 1 56.78 151 ALA B O 1
ATOM 2576 N N . ASP B 1 152 ? 5.637 -29.406 -22.703 1 64.12 152 ASP B N 1
ATOM 2577 C CA . ASP B 1 152 ? 6.5 -28.234 -22.75 1 64.12 152 ASP B CA 1
ATOM 2578 C C . ASP B 1 152 ? 6.52 -27.516 -21.391 1 64.12 152 ASP B C 1
ATOM 2580 O O . ASP B 1 152 ? 5.48 -27.062 -20.906 1 64.12 152 ASP B O 1
ATOM 2584 N N . PRO B 1 153 ? 7.594 -27.766 -20.672 1 68.12 153 PRO B N 1
ATOM 2585 C CA . PRO B 1 153 ? 7.715 -27.125 -19.359 1 68.12 153 PRO B CA 1
ATOM 2586 C C . PRO B 1 153 ? 7.328 -25.641 -19.375 1 68.12 153 PRO B C 1
ATOM 2588 O O . PRO B 1 153 ? 6.957 -25.094 -18.344 1 68.12 153 PRO B O 1
ATOM 2591 N N . ASN B 1 154 ? 7.273 -25.062 -20.578 1 68.88 154 ASN B N 1
ATOM 2592 C CA . ASN B 1 154 ? 6.996 -23.641 -20.688 1 68.88 154 ASN B CA 1
ATOM 2593 C C . ASN B 1 154 ? 5.516 -23.328 -20.484 1 68.88 154 ASN B C 1
ATOM 2595 O O . ASN B 1 154 ? 5.133 -22.172 -20.281 1 68.88 154 ASN B O 1
ATOM 2599 N N . ARG B 1 155 ? 4.809 -24.328 -20.438 1 72.88 155 ARG B N 1
ATOM 2600 C CA . ARG B 1 155 ? 3.375 -24.125 -20.25 1 72.88 155 ARG B CA 1
ATOM 2601 C C . ARG B 1 155 ? 3.025 -23.984 -18.781 1 72.88 155 ARG B C 1
ATOM 2603 O O . ARG B 1 155 ? 1.957 -23.484 -18.438 1 72.88 155 ARG B O 1
ATOM 2610 N N . PHE B 1 156 ? 4.051 -24.328 -18 1 78.31 156 PHE B N 1
ATOM 2611 C CA . PHE B 1 156 ? 3.803 -24.312 -16.562 1 78.31 156 PHE B CA 1
ATOM 2612 C C . PHE B 1 156 ? 4.43 -23.078 -15.914 1 78.31 156 PHE B C 1
ATOM 2614 O O . PHE B 1 156 ? 5.355 -22.484 -16.469 1 78.31 156 PHE B O 1
ATOM 2621 N N . VAL B 1 157 ? 3.814 -22.719 -14.828 1 85.06 157 VAL B N 1
ATOM 2622 C CA . VAL B 1 157 ? 4.359 -21.609 -14.055 1 85.06 157 VAL B CA 1
ATOM 2623 C C . VAL B 1 157 ? 5.777 -21.938 -13.594 1 85.06 157 VAL B C 1
ATOM 2625 O O . VAL B 1 157 ? 6.02 -23.016 -13.031 1 85.06 157 VAL B O 1
ATOM 2628 N N . GLN B 1 158 ? 6.645 -21.109 -13.984 1 83 158 GLN B N 1
ATOM 2629 C CA . GLN B 1 158 ? 8.047 -21.297 -13.641 1 83 158 GLN B CA 1
ATOM 2630 C C . GLN B 1 158 ? 8.445 -20.438 -12.445 1 83 158 GLN B C 1
ATOM 2632 O O . GLN B 1 158 ? 7.73 -19.484 -12.094 1 83 158 GLN B O 1
ATOM 2637 N N . SER B 1 159 ? 9.578 -20.766 -11.914 1 86.25 159 SER B N 1
ATOM 2638 C CA . SER B 1 159 ? 10.094 -19.984 -10.781 1 86.25 159 SER B CA 1
ATOM 2639 C C . SER B 1 159 ? 10.367 -18.547 -11.18 1 86.25 159 SER B C 1
ATOM 2641 O O . SER B 1 159 ? 10.211 -17.625 -10.359 1 86.25 159 SER B O 1
ATOM 2643 N N . THR B 1 160 ? 10.688 -18.297 -12.375 1 84.25 160 THR B N 1
ATOM 2644 C CA . THR B 1 160 ? 10.984 -16.938 -12.828 1 84.25 160 THR B CA 1
ATOM 2645 C C . THR B 1 160 ? 9.727 -16.078 -12.812 1 84.25 160 THR B C 1
ATOM 2647 O O . THR B 1 160 ? 9.797 -14.875 -12.555 1 84.25 160 THR B O 1
ATOM 2650 N N . ASP B 1 161 ? 8.609 -16.672 -13.086 1 86.06 161 ASP B N 1
ATOM 2651 C CA . ASP B 1 161 ? 7.34 -15.961 -12.984 1 86.06 161 ASP B CA 1
ATOM 2652 C C . ASP B 1 161 ? 7.09 -15.477 -11.562 1 86.06 161 ASP B C 1
ATOM 2654 O O . ASP B 1 161 ? 6.688 -14.328 -11.352 1 86.06 161 ASP B O 1
ATOM 2658 N N . LEU B 1 162 ? 7.477 -16.297 -10.664 1 90.44 162 LEU B N 1
ATOM 2659 C CA . LEU B 1 162 ? 7.184 -16.031 -9.258 1 90.44 162 LEU B CA 1
ATOM 2660 C C . LEU B 1 162 ? 8.211 -15.07 -8.672 1 90.44 162 LEU B C 1
ATOM 2662 O O . LEU B 1 162 ? 7.906 -14.32 -7.738 1 90.44 162 LEU B O 1
ATOM 2666 N N . LEU B 1 163 ? 9.391 -15.109 -9.242 1 89.81 163 LEU B N 1
ATOM 2667 C CA . LEU B 1 163 ? 10.398 -14.141 -8.812 1 89.81 163 LEU B CA 1
ATOM 2668 C C . LEU B 1 163 ? 9.969 -12.719 -9.148 1 89.81 163 LEU B C 1
ATOM 2670 O O . LEU B 1 163 ? 10.195 -11.797 -8.367 1 89.81 163 LEU B O 1
ATOM 2674 N N . ALA B 1 164 ? 9.344 -12.562 -10.234 1 88.69 164 ALA B N 1
ATOM 2675 C CA . ALA B 1 164 ? 8.859 -11.242 -10.633 1 88.69 164 ALA B CA 1
ATOM 2676 C C . ALA B 1 164 ? 7.75 -10.758 -9.703 1 88.69 164 ALA B C 1
ATOM 2678 O O . ALA B 1 164 ? 7.727 -9.594 -9.305 1 88.69 164 ALA B O 1
ATOM 2679 N N . ILE B 1 165 ? 6.852 -11.625 -9.367 1 90.81 165 ILE B N 1
ATOM 2680 C CA . ILE B 1 165 ? 5.777 -11.297 -8.43 1 90.81 165 ILE B CA 1
ATOM 2681 C C . ILE B 1 165 ? 6.367 -10.93 -7.074 1 90.81 165 ILE B C 1
ATOM 2683 O O . ILE B 1 165 ? 5.961 -9.938 -6.461 1 90.81 165 ILE B O 1
ATOM 2687 N N . GLN B 1 166 ? 7.34 -11.695 -6.711 1 92.56 166 GLN B N 1
ATOM 2688 C CA . GLN B 1 166 ? 7.984 -11.445 -5.426 1 92.56 166 GLN B CA 1
ATOM 2689 C C . GLN B 1 166 ? 8.672 -10.086 -5.414 1 92.56 166 GLN B C 1
ATOM 2691 O O . GLN B 1 166 ? 8.633 -9.375 -4.41 1 92.56 166 GLN B O 1
ATOM 2696 N N . ALA B 1 167 ? 9.336 -9.766 -6.43 1 93.25 167 ALA B N 1
ATOM 2697 C CA . ALA B 1 167 ? 9.984 -8.461 -6.531 1 93.25 167 ALA B CA 1
ATOM 2698 C C . ALA B 1 167 ? 8.977 -7.328 -6.344 1 93.25 167 ALA B C 1
ATOM 2700 O O . ALA B 1 167 ? 9.258 -6.348 -5.652 1 93.25 167 ALA B O 1
ATOM 2701 N N . ASN B 1 168 ? 7.855 -7.406 -6.898 1 93.69 168 ASN B N 1
ATOM 2702 C CA . ASN B 1 168 ? 6.816 -6.391 -6.773 1 93.69 168 ASN B CA 1
ATOM 2703 C C . ASN B 1 168 ? 6.301 -6.289 -5.344 1 93.69 168 ASN B C 1
ATOM 2705 O O . ASN B 1 168 ? 6.102 -5.188 -4.824 1 93.69 168 ASN B O 1
ATOM 2709 N N . ILE B 1 169 ? 6.094 -7.379 -4.707 1 95.06 169 ILE B N 1
ATOM 2710 C CA . ILE B 1 169 ? 5.621 -7.383 -3.328 1 95.06 169 ILE B CA 1
ATOM 2711 C C . ILE B 1 169 ? 6.648 -6.707 -2.426 1 95.06 169 ILE B C 1
ATOM 2713 O O . ILE B 1 169 ? 6.293 -5.895 -1.568 1 95.06 169 ILE B O 1
ATOM 2717 N N . ASN B 1 170 ? 7.93 -7.051 -2.607 1 96.19 170 ASN B N 1
ATOM 2718 C CA . ASN B 1 170 ? 8.992 -6.406 -1.848 1 96.19 170 ASN B CA 1
ATOM 2719 C C . ASN B 1 170 ? 8.969 -4.891 -2.027 1 96.19 170 ASN B C 1
ATOM 2721 O O . ASN B 1 170 ? 9.148 -4.145 -1.063 1 96.19 170 ASN B O 1
ATOM 2725 N N . THR B 1 171 ? 8.742 -4.516 -3.215 1 97.38 171 THR B N 1
ATOM 2726 C CA . THR B 1 171 ? 8.719 -3.088 -3.508 1 97.38 171 THR B CA 1
ATOM 2727 C C . THR B 1 171 ? 7.512 -2.42 -2.854 1 97.38 171 THR B C 1
ATOM 2729 O O . THR B 1 171 ? 7.617 -1.303 -2.344 1 97.38 171 THR B O 1
ATOM 2732 N N . ILE B 1 172 ? 6.395 -3.078 -2.852 1 97.81 172 ILE B N 1
ATOM 2733 C CA . ILE B 1 172 ? 5.203 -2.572 -2.182 1 97.81 172 ILE B CA 1
ATOM 2734 C C . ILE B 1 172 ? 5.484 -2.393 -0.692 1 97.81 172 ILE B C 1
ATOM 2736 O O . ILE B 1 172 ? 5.156 -1.354 -0.112 1 97.81 172 ILE B O 1
ATOM 2740 N N . ILE B 1 173 ? 6.117 -3.336 -0.079 1 97.88 173 ILE B N 1
ATOM 2741 C CA . ILE B 1 173 ? 6.457 -3.26 1.338 1 97.88 173 ILE B CA 1
ATOM 2742 C C . ILE B 1 173 ? 7.363 -2.057 1.587 1 97.88 173 ILE B C 1
ATOM 2744 O O . ILE B 1 173 ? 7.156 -1.302 2.539 1 97.88 173 ILE B O 1
ATOM 2748 N N . ALA B 1 174 ? 8.32 -1.987 0.743 1 98.44 174 ALA B N 1
ATOM 2749 C CA . ALA B 1 174 ? 9.281 -0.905 0.903 1 98.44 174 ALA B CA 1
ATOM 2750 C C . ALA B 1 174 ? 8.602 0.458 0.827 1 98.44 174 ALA B C 1
ATOM 2752 O O . ALA B 1 174 ? 8.812 1.313 1.69 1 98.44 174 ALA B O 1
ATOM 2753 N N . HIS B 1 175 ? 7.816 0.678 -0.19 1 98.62 175 HIS B N 1
ATOM 2754 C CA . HIS B 1 175 ? 7.105 1.946 -0.319 1 98.62 175 HIS B CA 1
ATOM 2755 C C . HIS B 1 175 ? 6.121 2.146 0.828 1 98.62 175 HIS B C 1
ATOM 2757 O O . HIS B 1 175 ? 5.926 3.271 1.294 1 98.62 175 HIS B O 1
ATOM 2763 N N . PHE B 1 176 ? 5.457 1.107 1.245 1 98.56 176 PHE B N 1
ATOM 2764 C CA . PHE B 1 176 ? 4.52 1.188 2.361 1 98.56 176 PHE B CA 1
ATOM 2765 C C . PHE B 1 176 ? 5.223 1.68 3.621 1 98.56 176 PHE B C 1
ATOM 2767 O O . PHE B 1 176 ? 4.676 2.5 4.363 1 98.56 176 PHE B O 1
ATOM 2774 N N . THR B 1 177 ? 6.363 1.151 3.895 1 98.19 177 THR B N 1
ATOM 2775 C CA . THR B 1 177 ? 7.137 1.575 5.055 1 98.19 177 THR B CA 1
ATOM 2776 C C . THR B 1 177 ? 7.492 3.057 4.957 1 98.19 177 THR B C 1
ATOM 2778 O O . THR B 1 177 ? 7.418 3.785 5.949 1 98.19 177 THR B O 1
ATOM 2781 N N . GLY B 1 178 ? 7.918 3.463 3.785 1 98.06 178 GLY B N 1
ATOM 2782 C CA . GLY B 1 178 ? 8.141 4.883 3.574 1 98.06 178 GLY B CA 1
ATOM 2783 C C . GLY B 1 178 ? 6.906 5.727 3.809 1 98.06 178 GLY B C 1
ATOM 2784 O O . GLY B 1 178 ? 6.984 6.809 4.395 1 98.06 178 GLY B O 1
ATOM 2785 N N . LEU B 1 179 ? 5.82 5.203 3.355 1 97.94 179 LEU B N 1
ATOM 2786 C CA . LEU B 1 179 ? 4.539 5.871 3.555 1 97.94 179 LEU B CA 1
ATOM 2787 C C . LEU B 1 179 ? 4.215 5.992 5.039 1 97.94 179 LEU B C 1
ATOM 2789 O O . LEU B 1 179 ? 3.82 7.062 5.508 1 97.94 179 LEU B O 1
ATOM 2793 N N . LEU B 1 180 ? 4.406 4.945 5.785 1 97.38 180 LEU B N 1
ATOM 2794 C CA . LEU B 1 180 ? 4.152 4.938 7.223 1 97.38 180 LEU B CA 1
ATOM 2795 C C . LEU B 1 180 ? 5.035 5.961 7.934 1 97.38 180 LEU B C 1
ATOM 2797 O O . LEU B 1 180 ? 4.566 6.684 8.812 1 97.38 180 LEU B O 1
ATOM 2801 N N . SER B 1 181 ? 6.266 5.98 7.496 1 97.38 181 SER B N 1
ATOM 2802 C CA . SER B 1 181 ? 7.203 6.918 8.102 1 97.38 181 SER B CA 1
ATOM 2803 C C . SER B 1 181 ? 6.766 8.359 7.875 1 97.38 181 SER B C 1
ATOM 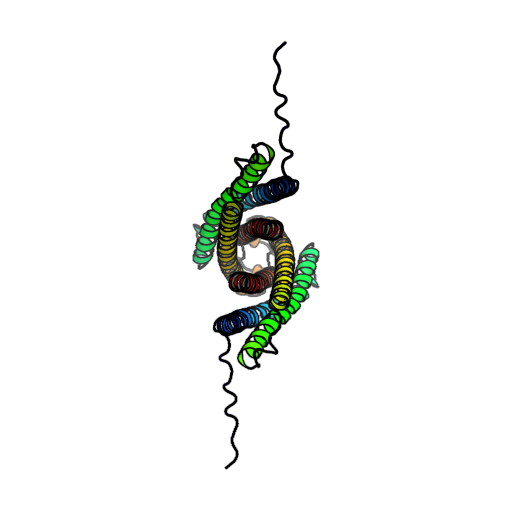2805 O O . SER B 1 181 ? 6.746 9.164 8.812 1 97.38 181 SER B O 1
ATOM 2807 N N . SER B 1 182 ? 6.34 8.625 6.668 1 97.5 182 SER B N 1
ATOM 2808 C CA . SER B 1 182 ? 5.93 9.984 6.332 1 97.5 182 SER B CA 1
ATOM 2809 C C . SER B 1 182 ? 4.652 10.375 7.066 1 97.5 182 SER B C 1
ATOM 2811 O O . SER B 1 182 ? 4.539 11.492 7.578 1 97.5 182 SER B O 1
ATOM 2813 N N . LEU B 1 183 ? 3.74 9.469 7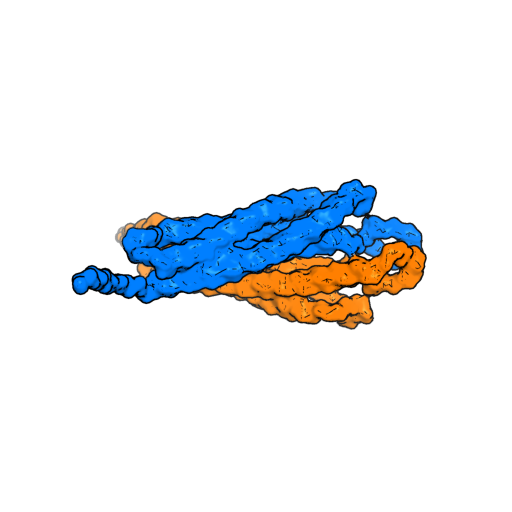.164 1 96.75 183 LEU B N 1
ATOM 2814 C CA . LEU B 1 183 ? 2.467 9.75 7.82 1 96.75 183 LEU B CA 1
ATOM 2815 C C . LEU B 1 183 ? 2.66 9.945 9.32 1 96.75 183 LEU B C 1
ATOM 2817 O O . LEU B 1 183 ? 2.041 10.82 9.922 1 96.75 183 LEU B O 1
ATOM 2821 N N . TRP B 1 184 ? 3.52 9.125 9.852 1 95.06 184 TRP B N 1
ATOM 2822 C CA . TRP B 1 184 ? 3.818 9.25 11.273 1 95.06 184 TRP B CA 1
ATOM 2823 C C . TRP B 1 184 ? 4.441 10.609 11.586 1 95.06 184 TRP B C 1
ATOM 2825 O O . TRP B 1 184 ? 4.047 11.273 12.547 1 95.06 184 TRP B O 1
ATOM 2835 N N . LEU B 1 185 ? 5.332 11 10.789 1 95.31 185 LEU B N 1
ATOM 2836 C CA . LEU B 1 185 ? 6.035 12.258 10.992 1 95.31 185 LEU B CA 1
ATOM 2837 C C . LEU B 1 185 ? 5.094 13.445 10.812 1 95.31 185 LEU B C 1
ATOM 2839 O O . LEU B 1 185 ? 5.129 14.398 11.586 1 95.31 185 LEU B O 1
ATOM 2843 N N . LEU B 1 186 ? 4.219 13.352 9.805 1 93.5 186 LEU B N 1
ATOM 2844 C CA . LEU B 1 186 ? 3.248 14.414 9.586 1 93.5 186 LEU B CA 1
ATOM 2845 C C . LEU B 1 186 ? 2.295 14.531 10.773 1 93.5 186 LEU B C 1
ATOM 2847 O O . LEU B 1 186 ? 1.951 15.641 11.195 1 93.5 186 LEU B O 1
ATOM 2851 N N . ASP B 1 187 ? 1.896 13.391 11.242 1 91.38 187 ASP B N 1
ATOM 2852 C CA . ASP B 1 187 ? 0.971 13.359 12.367 1 91.38 187 ASP B CA 1
ATOM 2853 C C . ASP B 1 187 ? 1.611 13.953 13.617 1 91.38 187 ASP B C 1
ATOM 2855 O O . ASP B 1 187 ? 0.954 14.664 14.383 1 91.38 187 ASP B O 1
ATOM 2859 N N . ARG B 1 188 ? 2.857 13.727 13.812 1 87.94 188 ARG B N 1
ATOM 2860 C CA . ARG B 1 188 ? 3.564 14.172 15.008 1 87.94 188 ARG B CA 1
ATOM 2861 C C . ARG B 1 188 ? 3.891 15.656 14.922 1 87.94 188 ARG B C 1
ATOM 2863 O O . ARG B 1 188 ? 3.869 16.359 15.938 1 87.94 188 ARG B O 1
ATOM 2870 N N . LEU B 1 189 ? 4.129 16.156 13.789 1 84.75 189 LEU B N 1
ATOM 2871 C CA . LEU B 1 189 ? 4.555 17.547 13.633 1 84.75 189 LEU B CA 1
ATOM 2872 C C . LEU B 1 189 ? 3.352 18.469 13.523 1 84.75 189 LEU B C 1
ATOM 2874 O O . LEU B 1 189 ? 3.477 19.688 13.719 1 84.75 189 LEU B O 1
ATOM 2878 N N . ASN B 1 190 ? 2.129 17.953 13.227 1 75.69 190 ASN B N 1
ATOM 2879 C CA . ASN B 1 190 ? 0.927 18.781 13.156 1 75.69 190 ASN B CA 1
ATOM 2880 C C . ASN B 1 190 ? 0.285 18.953 14.531 1 75.69 190 ASN B C 1
ATOM 2882 O O . ASN B 1 190 ? -0.654 19.734 14.688 1 75.69 190 ASN B O 1
ATOM 2886 N N . LYS B 1 191 ? 0.774 18.312 15.492 1 68.94 191 LYS B N 1
ATOM 2887 C CA . LYS B 1 191 ? 0.307 18.484 16.859 1 68.94 191 LYS B CA 1
ATOM 2888 C C . LYS B 1 191 ? 1.17 19.5 17.609 1 68.94 191 LYS B C 1
ATOM 2890 O O . LYS B 1 191 ? 2.369 19.609 17.344 1 68.94 191 LYS B O 1
#

Nearest PDB structures (foldseek):
  8d9o-assembly1_A  TM=5.289E-01  e=8.095E-02  synthetic construct
  8d9p-assembly1_A  TM=5.573E-01  e=1.702E-01  synthetic construct
  6z0c-assembly1_A  TM=5.270E-01  e=1.480E-01  Escherichia coli
  5vju-assembly1_A  TM=4.940E-01  e=3.925E-01  synthetic construct
  8d9o-assembly1_A  TM=5.264E-01  e=8.159E-02  synthetic construct

pLDDT: mean 84.27, std 15.97, range [30.84, 98.62]

Radius of gyration: 25.58 Å; Cα contacts (8 Å, |Δi|>4): 499; chains: 2; bounding box: 93×76×59 Å

InterPro domains:
  IPR022051 Protein of unknown function DUF3611 [PF12263] (14-190)
  IPR022051 Protein of unknown function DUF3611 [PTHR34548] (5-189)

Organism: Synechocystis sp. (strain ATCC 27184 / PCC 6803 / Kazusa) (NCBI:txid1111708)